Protein AF-0000000068054701 (afdb_homodimer)

Solvent-accessible surface area (backbone atoms only — not comparable to full-atom values): 12302 Å² total; per-residue (Å²): 134,87,77,60,59,72,63,69,46,73,48,77,46,50,51,59,40,68,51,74,48,80,41,76,60,67,72,78,64,79,58,41,37,37,37,35,32,40,26,47,92,95,52,70,78,38,84,68,52,66,39,52,68,86,54,75,69,38,72,52,91,55,34,35,43,55,69,36,76,93,71,34,34,38,30,42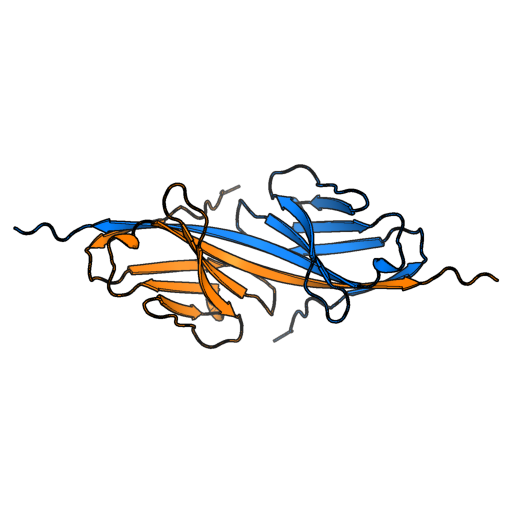,35,39,47,58,32,44,66,83,59,37,28,38,34,35,43,31,47,40,37,69,40,47,34,36,38,42,44,38,75,78,76,76,129,133,88,77,59,61,73,62,69,46,73,49,76,47,51,51,58,39,66,49,74,48,80,42,76,60,67,72,79,65,76,58,39,36,37,37,34,32,40,27,46,92,95,53,68,78,38,84,67,52,66,40,51,68,87,53,75,68,39,71,52,91,54,35,38,43,53,69,36,76,95,71,34,33,39,30,43,33,41,47,59,34,45,66,84,60,36,26,39,34,35,44,31,46,42,38,69,42,48,34,37,37,42,45,38,74,78,76,75,130

Sequence (218 aa):
AQKVTQAQSSVSMPVGKAVTLNCQYETSSWSYDLFWYKQLPGKEMIFLIRQGSSEQNARNGRYSVNFKKEASSIALTISALQLEDSATYFCALWELTVFEVIVKAKQKPAQKVTQAQSSVSMPVGKAVTLNCQYETSSWSYDLFWYKQLPGKEMIFLIRQGSSEQNARNGRYSVNFKKEASSIALTISALQLEDSATYFCALWELTVFEVIVKAKQKP

Secondary structure (DSSP, 8-state):
--------EEEEEETTS-EEEEEE-----SSEEEEEEEE-TTS-EEEEEEEETTSPPPEETTEEEEEEGGGTEEEEEE-S--GGG-EEEEEEEEEEEEEEEEEE-----/--------EEEEEETTS-EEEEEE-----SSEEEEEEEE-TTS-EEEEEEEETTSPPPEETTEEEEEEGGGTEEEEEE-S--GGG-EEEEEEEEEEEEEEEEEE-----

InterPro domains:
  IPR003599 Immunoglobulin domain subtype [SM00409] (8-104)
  IPR007110 Immunoglobulin-like domain [PS50835] (2-91)
  IPR013106 Immunoglobulin V-set domain [PF07686] (7-93)
  IPR013106 Immunoglobulin V-set domain [SM00406] (18-93)
  IPR013783 Immunoglobulin-like fold [G3DSA:2.60.40.10] (1-105)
  IPR036179 Immunoglobulin-like domain superfamily [SSF48726] (2-99)
  IPR051287 T cell receptor variable region [PTHR19367] (1-96)

Foldseek 3Di:
DPPVPVPPDDDDDDAQAKDKDKDADDDPDPKKKKWKWWDAPPGDIHTDDMDILPDDWDDDVQWTKDDDNVRRMMMIMGGRDDPVRPTDMDMDIGDDDDDDDDDDDDDDD/DPPPPVPPDDDDDDAQAKDKDKDADDDPDPKKKKWKWWDAPPGDIHTDDMDILPDDWDDDVQWTKDDDNVRRMMMIMGGRDDPVRPTDMDMDIGDDDDDDDDDDDPDDD

pLDDT: mean 90.24, std 16.13, range [23.06, 98.69]

Nearest PDB structures (foldseek):
  4qrr-assembly1_D  TM=9.625E-01  e=1.149E-11  Homo sapiens
  4ndm-assembly1_B  TM=9.620E-01  e=5.760E-11  Homo sapiens
  4wo4-assembly1_C  TM=9.766E-01  e=1.361E-10  Homo sapiens
  6d7g-assembly1_D  TM=9.604E-01  e=1.688E-10  Homo sapiens
  6mwr-assembly1_D  TM=8.720E-01  e=2.889E-10  Homo sapiens

Radius of gyration: 20.84 Å; Cα contacts (8 Å, |Δi|>4): 510; chains: 2; bounding box: 41×75×51 Å

Structure (mmCIF, N/CA/C/O backbone):
data_AF-0000000068054701-model_v1
#
loop_
_entity.id
_entity.type
_entity.pdbx_description
1 polymer 'Ig-like domain-containing protein'
#
loop_
_atom_site.group_PDB
_atom_site.id
_atom_site.type_symbol
_atom_site.label_atom_id
_atom_site.label_alt_id
_atom_site.label_comp_id
_atom_site.label_asym_id
_atom_site.label_entity_id
_atom_site.label_seq_id
_atom_site.pdbx_PDB_ins_code
_atom_site.Cartn_x
_atom_site.Cartn_y
_atom_site.Cartn_z
_atom_site.occupancy
_atom_site.B_iso_or_equiv
_atom_site.auth_seq_id
_atom_site.auth_comp_id
_atom_site.auth_asym_id
_atom_site.auth_atom_id
_atom_site.pdbx_PDB_model_num
ATOM 1 N N . ALA A 1 1 ? -6.184 -9.93 24.344 1 23.08 1 ALA A N 1
ATOM 2 C CA . ALA A 1 1 ? -5.871 -9.516 22.969 1 23.08 1 ALA A CA 1
ATOM 3 C C . ALA A 1 1 ? -5.906 -7.992 22.844 1 23.08 1 ALA A C 1
ATOM 5 O O . ALA A 1 1 ? -6.969 -7.375 22.984 1 23.08 1 ALA A O 1
ATOM 6 N N . GLN A 1 2 ? -4.996 -7.238 23.219 1 25.08 2 GLN A N 1
ATOM 7 C CA . GLN A 1 2 ? -4.922 -5.793 23.391 1 25.08 2 GLN A CA 1
ATOM 8 C C . GLN A 1 2 ? -4.844 -5.078 22.047 1 25.08 2 GLN A C 1
ATOM 10 O O . GLN A 1 2 ? -3.973 -5.379 21.234 1 25.08 2 GLN A O 1
ATOM 15 N N . LYS A 1 3 ? -5.973 -4.707 21.281 1 31.56 3 LYS A N 1
ATOM 16 C CA . LYS A 1 3 ? -6.406 -4.176 20 1 31.56 3 LYS A CA 1
ATOM 17 C C . LYS A 1 3 ? -5.641 -2.904 19.641 1 31.56 3 LYS A C 1
ATOM 19 O O . LYS A 1 3 ? -5.805 -1.87 20.281 1 31.56 3 LYS A O 1
ATOM 24 N N . VAL A 1 4 ? -4.441 -2.842 19.391 1 32.88 4 VAL A N 1
ATOM 25 C CA . VAL A 1 4 ? -3.652 -1.661 19.047 1 32.88 4 VAL A CA 1
ATOM 26 C C . VAL A 1 4 ? -4.305 -0.914 17.891 1 32.88 4 VAL A C 1
ATOM 28 O O . VAL A 1 4 ? -4.352 -1.417 16.766 1 32.88 4 VAL A O 1
ATOM 31 N N . THR A 1 5 ? -5.441 -0.317 17.953 1 38.53 5 THR A N 1
ATOM 32 C CA . THR A 1 5 ? -6.293 0.636 17.25 1 38.53 5 THR A CA 1
ATOM 33 C C . THR A 1 5 ? -5.469 1.796 16.703 1 38.53 5 THR A C 1
ATOM 35 O O . THR A 1 5 ? -4.738 2.453 17.453 1 38.53 5 THR A O 1
ATOM 38 N N . GLN A 1 6 ? -4.656 1.646 15.773 1 46.75 6 GLN A N 1
ATOM 39 C CA . GLN A 1 6 ? -4.055 2.91 15.359 1 46.75 6 GLN A CA 1
ATOM 40 C C . GLN A 1 6 ? -5.016 4.074 15.57 1 46.75 6 GLN A C 1
ATOM 42 O O . GLN A 1 6 ? -6.07 4.141 14.938 1 46.75 6 GLN A O 1
ATOM 47 N N . ALA A 1 7 ? -5.191 4.48 16.781 1 51.06 7 ALA A N 1
ATOM 48 C CA . ALA A 1 7 ? -6.062 5.523 17.312 1 51.06 7 ALA A CA 1
ATOM 49 C C . ALA A 1 7 ? -6.113 6.727 16.375 1 51.06 7 ALA A C 1
ATOM 51 O O . ALA A 1 7 ? -5.082 7.16 15.859 1 51.06 7 ALA A O 1
ATOM 52 N N . GLN A 1 8 ? -7.25 6.777 15.648 1 63.41 8 GLN A N 1
ATOM 53 C CA . GLN A 1 8 ? -7.57 8.008 14.938 1 63.41 8 GLN A CA 1
ATOM 54 C C . GLN A 1 8 ? -7.258 9.234 15.797 1 63.41 8 GLN A C 1
ATOM 56 O O . GLN A 1 8 ? -7.73 9.344 16.938 1 63.41 8 GLN A O 1
ATOM 61 N N . SER A 1 9 ? -6.043 9.828 15.523 1 82.5 9 SER A N 1
ATOM 62 C CA . SER A 1 9 ? -5.734 11.078 16.219 1 82.5 9 SER A CA 1
ATOM 63 C C . SER A 1 9 ? -6.422 12.266 15.547 1 82.5 9 SER A C 1
ATOM 65 O O . SER A 1 9 ? -6.648 12.258 14.336 1 82.5 9 SER A O 1
ATOM 67 N N . SER A 1 10 ? -7.129 13.031 16.344 1 91.56 10 SER A N 1
ATOM 68 C CA . SER A 1 10 ? -7.758 14.25 15.844 1 91.56 10 SER A CA 1
ATOM 69 C C . SER A 1 10 ? -7.059 15.492 16.375 1 91.56 10 SER A C 1
ATOM 71 O O . SER A 1 10 ? -6.648 15.523 17.547 1 91.56 10 SER A O 1
ATOM 73 N N . VAL A 1 11 ? -6.84 16.469 15.469 1 94.44 11 VAL A N 1
ATOM 74 C CA . VAL A 1 11 ? -6.238 17.734 15.875 1 94.44 11 VAL A CA 1
ATOM 75 C C . VAL A 1 11 ? -7.062 18.891 15.32 1 94.44 11 VAL A C 1
ATOM 77 O O . VAL A 1 11 ? -7.586 18.812 14.211 1 94.44 11 VAL A O 1
ATOM 80 N N . SER A 1 12 ? -7.254 19.906 16.094 1 94.5 12 SER A N 1
ATOM 81 C CA . SER A 1 12 ? -7.926 21.141 15.688 1 94.5 12 SER A CA 1
ATOM 82 C C . SER A 1 12 ? -6.973 22.328 15.734 1 94.5 12 SER A C 1
ATOM 84 O O . SER A 1 12 ? -6.305 22.547 16.75 1 94.5 12 SER A O 1
ATOM 86 N N . MET A 1 13 ? -6.879 23.031 14.609 1 96.06 13 MET A N 1
ATOM 87 C CA . MET A 1 13 ? -5.961 24.156 14.484 1 96.06 13 MET A CA 1
ATOM 88 C C . MET A 1 13 ? -6.625 25.328 13.758 1 96.06 13 MET A C 1
ATOM 90 O O . MET A 1 13 ? -7.473 25.125 12.891 1 96.06 13 MET A O 1
ATOM 94 N N . PRO A 1 14 ? -6.23 26.641 14.039 1 96.25 14 PRO A N 1
ATOM 95 C CA . PRO A 1 14 ? -6.801 27.781 13.305 1 96.25 14 PRO A CA 1
ATOM 96 C C . PRO A 1 14 ? -6.18 27.938 11.914 1 96.25 14 PRO A C 1
ATOM 98 O O . PRO A 1 14 ? -5.055 27.5 11.68 1 96.25 14 PRO A O 1
ATOM 101 N N . VAL A 1 15 ? -6.926 28.609 11.031 1 97.38 15 VAL A N 1
ATOM 102 C CA . VAL A 1 15 ? -6.43 28.969 9.711 1 97.38 15 VAL A CA 1
ATOM 103 C C . VAL A 1 15 ? -5.098 29.703 9.844 1 97.38 15 VAL A C 1
ATOM 105 O O . VAL A 1 15 ? -4.906 30.5 10.766 1 97.38 15 VAL A O 1
ATOM 108 N N . GLY A 1 16 ? -4.195 29.438 8.922 1 97.44 16 GLY A N 1
ATOM 109 C CA . GLY A 1 16 ? -2.926 30.141 8.844 1 97.44 16 GLY A CA 1
ATOM 110 C C . GLY A 1 16 ? -1.817 29.469 9.633 1 97.44 16 GLY A C 1
ATOM 111 O O . GLY A 1 16 ? -0.635 29.719 9.391 1 97.44 16 GLY A O 1
ATOM 112 N N . LYS A 1 17 ? -2.154 28.656 10.586 1 97.25 17 LYS A N 1
ATOM 113 C CA . LYS A 1 17 ? -1.158 27.922 11.3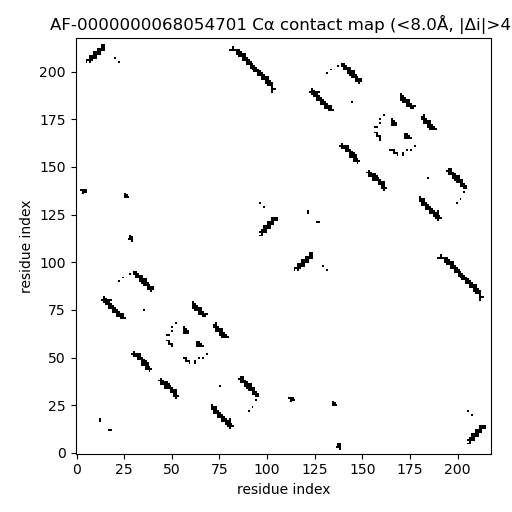59 1 97.25 17 LYS A CA 1
ATOM 114 C C . LYS A 1 17 ? -0.723 26.656 10.633 1 97.25 17 LYS A C 1
ATOM 116 O O . LYS A 1 17 ? -1.204 26.359 9.539 1 97.25 17 LYS A O 1
ATOM 121 N N . ALA A 1 18 ? 0.279 26.016 11.195 1 98.12 18 ALA A N 1
ATOM 122 C CA . ALA A 1 18 ? 0.741 24.734 10.656 1 98.12 18 ALA A CA 1
ATOM 123 C C . ALA A 1 18 ? 0.321 23.578 11.555 1 98.12 18 ALA A C 1
ATOM 125 O O . ALA A 1 18 ? 0.189 23.734 12.773 1 98.12 18 ALA A O 1
ATOM 126 N N . VAL A 1 19 ? 0.113 22.438 10.977 1 98 19 VAL A N 1
ATOM 127 C CA . VAL A 1 19 ? -0.139 21.219 11.734 1 98 19 VAL A CA 1
ATOM 128 C C . VAL A 1 19 ? 0.832 20.125 11.289 1 98 19 VAL A C 1
ATOM 130 O O . VAL A 1 19 ? 1.223 20.062 10.125 1 98 19 VAL A O 1
ATOM 133 N N . THR A 1 20 ? 1.271 19.266 12.25 1 97.81 20 THR A N 1
ATOM 134 C CA . THR A 1 20 ? 2.123 18.125 11.969 1 97.81 20 THR A CA 1
ATOM 135 C C . THR A 1 20 ? 1.442 16.828 12.391 1 97.81 20 THR A C 1
ATOM 137 O O . THR A 1 20 ? 0.981 16.703 13.531 1 97.81 20 THR A O 1
ATOM 140 N N . LEU A 1 21 ? 1.357 15.898 11.469 1 96.88 21 LEU A N 1
ATOM 141 C CA . LEU A 1 21 ? 0.797 14.578 11.711 1 96.88 21 LEU A CA 1
ATOM 142 C C . LEU A 1 21 ? 1.898 13.523 11.773 1 96.88 21 LEU A C 1
ATOM 144 O O . LEU A 1 21 ? 2.643 13.344 10.805 1 96.88 21 LEU A O 1
ATOM 148 N N . ASN A 1 22 ? 1.961 12.805 12.867 1 95.94 22 ASN A N 1
ATOM 149 C CA . ASN A 1 22 ? 3.029 11.836 13.078 1 95.94 22 ASN A CA 1
ATOM 150 C C . ASN A 1 22 ? 2.543 10.406 12.852 1 95.94 22 ASN A C 1
ATOM 152 O O . ASN A 1 22 ? 1.575 9.969 13.477 1 95.94 22 ASN A O 1
ATOM 156 N N . CYS A 1 23 ? 3.252 9.734 12.031 1 94.38 23 CYS A N 1
ATOM 157 C CA . CYS A 1 23 ? 2.92 8.367 11.664 1 94.38 23 CYS A CA 1
ATOM 158 C C . CYS A 1 23 ? 4.082 7.426 11.953 1 94.38 23 CYS A C 1
ATOM 160 O O . CYS A 1 23 ? 5.211 7.68 11.531 1 94.38 23 CYS A O 1
ATOM 162 N N . GLN A 1 24 ? 3.748 6.359 12.703 1 92.19 24 GLN A N 1
ATOM 163 C CA . GLN A 1 24 ? 4.699 5.27 12.875 1 92.19 24 GLN A CA 1
ATOM 164 C C . GLN A 1 24 ? 4.371 4.098 11.961 1 92.19 24 GLN A C 1
ATOM 166 O O . GLN A 1 24 ? 3.199 3.84 11.664 1 92.19 24 GLN A O 1
ATOM 171 N N . TYR A 1 25 ? 5.43 3.479 11.523 1 89.44 25 TYR A N 1
ATOM 172 C CA . TYR A 1 25 ? 5.242 2.316 10.656 1 89.44 25 TYR A CA 1
ATOM 173 C C . TYR A 1 25 ? 6.207 1.198 11.031 1 89.44 25 TYR A C 1
ATOM 175 O O . TYR A 1 25 ? 7.164 1.42 11.773 1 89.44 25 TYR A O 1
ATOM 183 N N . GLU A 1 26 ? 5.898 -0.018 10.594 1 85.81 26 GLU A N 1
ATOM 184 C CA . GLU A 1 26 ? 6.777 -1.167 10.805 1 85.81 26 GLU A CA 1
ATOM 185 C C . GLU A 1 26 ? 6.984 -1.945 9.508 1 85.81 26 GLU A C 1
ATOM 187 O O . GLU A 1 26 ? 6.031 -2.205 8.773 1 85.81 26 GLU A O 1
ATOM 192 N N . THR A 1 27 ? 8.273 -2.176 9.172 1 85.38 27 THR A N 1
ATOM 193 C CA . THR A 1 27 ? 8.594 -2.994 8.008 1 85.38 27 THR A CA 1
ATOM 194 C C . THR A 1 27 ? 10 -3.568 8.125 1 85.38 27 THR A C 1
ATOM 196 O O . THR A 1 27 ? 10.883 -2.949 8.727 1 85.38 27 THR A O 1
ATOM 199 N N . SER A 1 28 ? 10.141 -4.785 7.598 1 83.25 28 SER A N 1
ATOM 200 C CA . SER A 1 28 ? 11.469 -5.371 7.492 1 83.25 28 SER A CA 1
ATOM 201 C C . SER A 1 28 ? 12.031 -5.219 6.082 1 83.25 28 SER A C 1
ATOM 203 O O . SER A 1 28 ? 13.164 -5.617 5.816 1 83.25 28 SER A O 1
ATOM 205 N N . SER A 1 29 ? 11.219 -4.645 5.215 1 84.31 29 SER A N 1
ATOM 206 C CA . SER A 1 29 ? 11.656 -4.453 3.836 1 84.31 29 SER A CA 1
ATOM 207 C C . SER A 1 29 ? 12.75 -3.395 3.74 1 84.31 29 SER A C 1
ATOM 209 O O . SER A 1 29 ? 12.719 -2.395 4.461 1 84.31 29 SER A O 1
ATOM 211 N N . TRP A 1 30 ? 13.617 -3.645 2.855 1 85 30 TRP A N 1
ATOM 212 C CA . TRP A 1 30 ? 14.688 -2.67 2.643 1 85 30 TRP A CA 1
ATOM 213 C C . TRP A 1 30 ? 14.203 -1.518 1.768 1 85 30 TRP A C 1
ATOM 215 O O . TRP A 1 30 ? 14.797 -0.435 1.773 1 85 30 TRP A O 1
ATOM 225 N N . SER A 1 31 ? 13.266 -1.795 0.936 1 88.31 31 SER A N 1
ATOM 226 C CA . SER A 1 31 ? 12.703 -0.783 0.046 1 88.31 31 SER A CA 1
ATOM 227 C C . SER A 1 31 ? 11.188 -0.687 0.206 1 88.31 31 SER A C 1
ATOM 229 O O . SER A 1 31 ? 10.484 -1.694 0.112 1 88.31 31 SER A O 1
ATOM 231 N N . TYR A 1 32 ? 10.758 0.509 0.475 1 92.31 32 TYR A N 1
ATOM 232 C CA . TYR A 1 32 ? 9.328 0.751 0.661 1 92.31 32 TYR A CA 1
ATOM 233 C C . TYR A 1 32 ? 8.984 2.213 0.397 1 92.31 32 TYR A C 1
ATOM 235 O O . TYR A 1 32 ? 9.875 3.059 0.298 1 92.31 32 TYR A O 1
ATOM 243 N N . ASP A 1 33 ? 7.707 2.361 0.195 1 95.44 33 ASP A N 1
ATOM 244 C CA . ASP A 1 33 ? 7.188 3.713 -0.005 1 95.44 33 ASP A CA 1
ATOM 245 C C . ASP A 1 33 ? 6.129 4.055 1.039 1 95.44 33 ASP A C 1
ATOM 247 O O . ASP A 1 33 ? 5.332 3.197 1.429 1 95.44 33 ASP A O 1
ATOM 251 N N . LEU A 1 34 ? 6.188 5.301 1.463 1 97.31 34 LEU A N 1
ATOM 252 C CA . LEU A 1 34 ? 5.129 5.859 2.293 1 97.31 34 LEU A CA 1
ATOM 253 C C . LEU A 1 34 ? 4.344 6.922 1.525 1 97.31 34 LEU A C 1
ATOM 255 O O . LEU A 1 34 ? 4.926 7.707 0.776 1 97.31 34 LEU A O 1
ATOM 259 N N . PHE A 1 35 ? 3.068 6.887 1.729 1 97.5 35 PHE A N 1
ATOM 260 C CA . PHE A 1 35 ? 2.182 7.812 1.039 1 97.5 35 PHE A CA 1
ATOM 261 C C . PHE A 1 35 ? 1.287 8.547 2.033 1 97.5 35 PHE A C 1
ATOM 263 O O . PHE A 1 35 ? 0.855 7.969 3.031 1 97.5 35 PHE A O 1
ATOM 270 N N . TRP A 1 36 ? 0.965 9.766 1.685 1 98.25 36 TRP A N 1
ATOM 271 C CA . TRP A 1 36 ? -0.067 10.523 2.389 1 98.25 36 TRP A CA 1
ATOM 272 C C . TRP A 1 36 ? -1.235 10.844 1.464 1 98.25 36 TRP A C 1
ATOM 274 O O . TRP A 1 36 ? -1.033 11.219 0.307 1 98.25 36 TRP A O 1
ATOM 284 N N . TYR A 1 37 ? -2.387 10.688 2.049 1 97.88 37 TYR A N 1
ATOM 285 C CA . TYR A 1 37 ? -3.623 10.984 1.338 1 97.88 37 TYR A CA 1
ATOM 286 C C . TYR A 1 37 ? -4.539 11.867 2.182 1 97.88 37 TYR A C 1
ATOM 288 O O . TYR A 1 37 ? -4.402 11.914 3.406 1 97.88 37 TYR A O 1
ATOM 296 N N . LYS A 1 38 ? -5.375 12.477 1.476 1 97.88 38 LYS A N 1
ATOM 297 C CA . LYS A 1 38 ? -6.426 13.281 2.09 1 97.88 38 LYS A CA 1
ATOM 298 C C . LYS A 1 38 ? -7.801 12.898 1.55 1 97.88 38 LYS A C 1
ATOM 300 O O . LYS A 1 38 ? -7.938 12.562 0.373 1 97.88 38 LYS A O 1
ATOM 305 N N . GLN A 1 39 ? -8.789 12.992 2.527 1 96.06 39 GLN A N 1
ATOM 306 C CA . GLN A 1 39 ? -10.148 12.695 2.096 1 96.06 39 GLN A CA 1
ATOM 307 C C . GLN A 1 39 ? -11.148 13.672 2.723 1 96.06 39 GLN A C 1
ATOM 309 O O . GLN A 1 39 ? -11.25 13.758 3.947 1 96.06 39 GLN A O 1
ATOM 314 N N . LEU A 1 40 ? -11.789 14.383 1.799 1 97.31 40 LEU A N 1
ATOM 315 C CA . LEU A 1 40 ? -12.906 15.203 2.256 1 97.31 40 LEU A CA 1
ATOM 316 C C . LEU A 1 40 ? -14.141 14.344 2.518 1 97.31 40 LEU A C 1
ATOM 318 O O . LEU A 1 40 ? -14.289 13.273 1.927 1 97.31 40 LEU A O 1
ATOM 322 N N . PRO A 1 41 ? -15.023 14.812 3.387 1 93.81 41 PRO A N 1
ATOM 323 C CA . PRO A 1 41 ? -16.219 14.023 3.674 1 93.81 41 PRO A CA 1
ATOM 324 C C . PRO A 1 41 ? -17.016 13.664 2.416 1 93.81 41 PRO A C 1
ATOM 326 O O . PRO A 1 41 ? -17.375 14.547 1.639 1 93.81 41 PRO A O 1
ATOM 329 N N . GLY A 1 42 ? -17.234 12.391 2.205 1 93.69 42 GLY A N 1
ATOM 330 C CA . GLY A 1 42 ? -18.062 11.914 1.109 1 93.69 42 GLY A CA 1
ATOM 331 C C . GLY A 1 42 ? -17.328 11.898 -0.223 1 93.69 42 GLY A C 1
ATOM 332 O O . GLY A 1 42 ? -17.953 11.68 -1.269 1 93.69 42 GLY A O 1
ATOM 333 N N . LYS A 1 43 ? -16.094 12.172 -0.271 1 96.38 43 LYS A N 1
ATOM 334 C CA . LYS A 1 43 ? -15.328 12.242 -1.516 1 96.38 43 LYS A CA 1
ATOM 335 C C . LYS A 1 43 ? -14.258 11.164 -1.568 1 96.38 43 LYS A C 1
ATOM 337 O O . LYS A 1 43 ? -14.062 10.422 -0.602 1 96.38 43 LYS A O 1
ATOM 342 N N . GLU A 1 44 ? -13.664 11.016 -2.678 1 95.12 44 GLU A N 1
ATOM 343 C CA . GLU A 1 44 ? -12.609 10.023 -2.859 1 95.12 44 GLU A CA 1
ATOM 344 C C . GLU A 1 44 ? -11.305 10.477 -2.207 1 95.12 44 GLU A C 1
ATOM 346 O O . GLU A 1 44 ? -11.102 11.672 -1.982 1 95.12 44 GLU A O 1
ATOM 351 N N . MET A 1 45 ? -10.484 9.523 -1.925 1 94.44 45 MET A N 1
ATOM 352 C CA . MET A 1 45 ? -9.156 9.781 -1.378 1 94.44 45 MET A CA 1
ATOM 353 C C . MET A 1 45 ? -8.266 10.461 -2.412 1 94.44 45 MET A C 1
ATOM 355 O O . MET A 1 45 ? -8.25 10.07 -3.58 1 94.44 45 MET A O 1
ATOM 359 N N . ILE A 1 46 ? -7.578 11.508 -2.023 1 97.06 46 ILE A N 1
ATOM 360 C CA . ILE A 1 46 ? -6.676 12.273 -2.877 1 97.06 46 ILE A CA 1
ATOM 361 C C . ILE A 1 46 ? -5.234 12.047 -2.439 1 97.06 46 ILE A C 1
ATOM 363 O O . ILE A 1 46 ? -4.93 12.062 -1.244 1 97.06 46 ILE A O 1
ATOM 367 N N . PHE A 1 47 ? -4.348 11.867 -3.449 1 97.38 47 PHE A N 1
ATOM 368 C CA . PHE A 1 47 ? -2.922 11.695 -3.189 1 97.38 47 PHE A CA 1
ATOM 369 C C . PHE A 1 47 ? -2.262 13.039 -2.893 1 97.38 47 PHE A C 1
ATOM 371 O O . PHE A 1 47 ? -2.461 14.008 -3.625 1 97.38 47 PHE A O 1
ATOM 378 N N . LEU A 1 48 ? -1.448 13.094 -1.822 1 98.31 48 LEU A N 1
ATOM 379 C CA . LEU A 1 48 ? -0.799 14.352 -1.452 1 98.31 48 LEU A CA 1
ATOM 380 C C . LEU A 1 48 ? 0.698 14.289 -1.74 1 98.31 48 LEU A C 1
ATOM 382 O O . LEU A 1 48 ? 1.238 15.172 -2.418 1 98.31 48 LEU A O 1
ATOM 386 N N . ILE A 1 49 ? 1.383 13.266 -1.233 1 98.62 49 ILE A N 1
ATOM 387 C CA . ILE A 1 49 ? 2.84 13.25 -1.293 1 98.62 49 ILE A CA 1
ATOM 388 C C . ILE A 1 49 ? 3.35 11.836 -1.01 1 98.62 49 ILE A C 1
ATOM 390 O O . ILE A 1 49 ? 2.764 11.109 -0.206 1 98.62 49 ILE A O 1
ATOM 394 N N . ARG A 1 50 ? 4.477 11.43 -1.703 1 97.88 50 ARG A N 1
ATOM 395 C CA . ARG A 1 50 ? 5.148 10.141 -1.544 1 97.88 50 ARG A CA 1
ATOM 396 C C . ARG A 1 50 ? 6.555 10.328 -0.981 1 97.88 50 ARG A C 1
ATOM 398 O O . ARG A 1 50 ? 7.254 11.273 -1.343 1 97.88 50 ARG A O 1
ATOM 405 N N . GLN A 1 51 ? 6.914 9.414 -0.116 1 98.38 51 GLN A N 1
ATOM 406 C CA . GLN A 1 51 ? 8.266 9.328 0.416 1 98.38 51 GLN A CA 1
ATOM 407 C C . GLN A 1 51 ? 8.859 7.934 0.206 1 98.38 51 GLN A C 1
ATOM 409 O O . GLN A 1 51 ? 8.328 6.949 0.723 1 98.38 51 GLN A O 1
ATOM 414 N N . GLY A 1 52 ? 9.945 7.859 -0.504 1 96.81 52 GLY A N 1
ATOM 415 C CA . GLY A 1 52 ? 10.656 6.598 -0.646 1 96.81 52 GLY A CA 1
ATOM 416 C C . GLY A 1 52 ? 11.625 6.328 0.491 1 96.81 52 GLY A C 1
ATOM 417 O O . GLY A 1 52 ? 12.18 7.258 1.075 1 96.81 52 GLY A O 1
ATOM 418 N N . SER A 1 53 ? 11.898 5.074 0.746 1 95.38 53 SER A N 1
ATOM 419 C CA . SER A 1 53 ? 12.719 4.656 1.878 1 95.38 53 SER A CA 1
ATOM 420 C C . SER A 1 53 ? 14.156 5.148 1.734 1 95.38 53 SER A C 1
ATOM 422 O O . SER A 1 53 ? 14.898 5.211 2.717 1 95.38 53 SER A O 1
ATOM 424 N N . SER A 1 54 ? 14.656 5.504 0.594 1 95.5 54 SER A N 1
ATOM 425 C CA . SER A 1 54 ? 16.047 5.918 0.385 1 95.5 54 SER A CA 1
ATOM 426 C C . SER A 1 54 ? 16.109 7.328 -0.188 1 95.5 54 SER A C 1
ATOM 428 O O . SER A 1 54 ? 17.156 7.7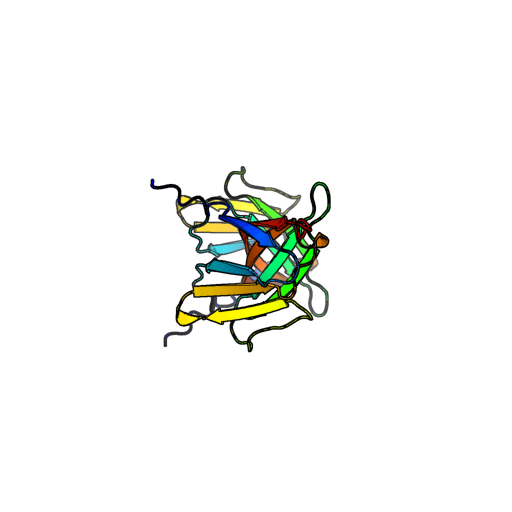34 -0.715 1 95.5 54 SER A O 1
ATOM 430 N N . GLU A 1 55 ? 15.086 8.016 -0.166 1 96.75 55 GLU A N 1
ATOM 431 C CA . GLU A 1 55 ? 15.016 9.352 -0.761 1 96.75 55 GLU A CA 1
ATOM 432 C C . GLU A 1 55 ? 15.156 10.438 0.301 1 96.75 55 GLU A C 1
ATOM 434 O O . GLU A 1 55 ? 14.977 10.172 1.492 1 96.75 55 GLU A O 1
ATOM 439 N N . GLN A 1 56 ? 15.539 11.664 -0.161 1 97.44 56 GLN A N 1
ATOM 440 C CA . GLN A 1 56 ? 15.461 12.836 0.705 1 97.44 56 GLN A CA 1
ATOM 441 C C . GLN A 1 56 ? 14.008 13.18 1.022 1 97.44 56 GLN A C 1
ATOM 443 O O . GLN A 1 56 ? 13.094 12.797 0.287 1 97.44 56 GLN A O 1
ATOM 448 N N . ASN A 1 57 ? 13.867 13.945 2.098 1 98.5 57 ASN A N 1
ATOM 449 C CA . ASN A 1 57 ? 12.516 14.336 2.502 1 98.5 57 ASN A CA 1
ATOM 450 C C . ASN A 1 57 ? 11.766 15.023 1.365 1 98.5 57 ASN A C 1
ATOM 452 O O . ASN A 1 57 ? 12.289 15.961 0.754 1 98.5 57 ASN A O 1
ATOM 456 N N . ALA A 1 58 ? 10.594 14.648 1.164 1 98.31 58 ALA A N 1
ATOM 457 C CA . ALA A 1 58 ? 9.758 15.156 0.074 1 98.31 58 ALA A CA 1
ATOM 458 C C . ALA A 1 58 ? 9.055 16.453 0.478 1 98.31 58 ALA A C 1
ATOM 460 O O . ALA A 1 58 ? 8.828 16.688 1.665 1 98.31 58 ALA A O 1
ATOM 461 N N . ARG A 1 59 ? 8.773 17.266 -0.509 1 98.38 59 ARG A N 1
ATOM 462 C CA . ARG A 1 59 ? 7.957 18.469 -0.386 1 98.38 59 ARG A CA 1
ATOM 463 C C . ARG A 1 59 ? 7.035 18.625 -1.589 1 98.38 59 ARG A C 1
ATOM 465 O O . ARG A 1 59 ? 7.414 18.312 -2.717 1 98.38 59 ARG A O 1
ATOM 472 N N . ASN A 1 60 ? 5.898 19.172 -1.327 1 98.31 60 ASN A N 1
ATOM 473 C CA . ASN A 1 60 ? 4.914 19.484 -2.352 1 98.31 60 ASN A CA 1
ATOM 474 C C . ASN A 1 60 ? 4.062 20.688 -1.955 1 98.31 60 ASN A C 1
ATOM 476 O O . ASN A 1 60 ? 3.039 20.531 -1.283 1 98.31 60 ASN A O 1
ATOM 480 N N . GLY A 1 61 ? 4.535 21.875 -2.457 1 97.75 61 GLY A N 1
ATOM 481 C CA . GLY A 1 61 ? 3.812 23.062 -2.039 1 97.75 61 GLY A CA 1
ATOM 482 C C . GLY A 1 61 ? 3.822 23.266 -0.536 1 97.75 61 GLY A C 1
ATOM 483 O O . GLY A 1 61 ? 4.887 23.359 0.076 1 97.75 61 GLY A O 1
ATOM 484 N N . ARG A 1 62 ? 2.588 23.203 0.071 1 98.38 62 ARG A N 1
ATOM 485 C CA . ARG A 1 62 ? 2.445 23.422 1.505 1 98.38 62 ARG A CA 1
ATOM 486 C C . ARG A 1 62 ? 2.674 22.141 2.291 1 98.38 62 ARG A C 1
ATOM 488 O O . ARG A 1 62 ? 2.654 22.156 3.523 1 98.38 62 ARG A O 1
ATOM 495 N N . TYR A 1 63 ? 2.9 21.094 1.619 1 98.69 63 TYR A N 1
ATOM 496 C CA . TYR A 1 63 ? 3.141 19.812 2.275 1 98.69 63 TYR A CA 1
ATOM 497 C C . TYR A 1 63 ? 4.633 19.516 2.336 1 98.69 63 TYR A C 1
ATOM 499 O O . TYR A 1 63 ? 5.324 19.562 1.317 1 98.69 63 TYR A O 1
ATOM 507 N N . SER A 1 64 ? 5.047 19.156 3.498 1 98.5 64 SER A N 1
ATOM 508 C CA . SER A 1 64 ? 6.43 18.719 3.688 1 98.5 64 SER A CA 1
ATOM 509 C C . SER A 1 64 ? 6.508 17.516 4.629 1 98.5 64 SER A C 1
ATOM 511 O O . SER A 1 64 ? 5.715 17.406 5.566 1 98.5 64 SER A O 1
ATOM 513 N N . VAL A 1 65 ? 7.547 16.641 4.406 1 98.5 65 VAL A N 1
ATOM 514 C CA . VAL A 1 65 ? 7.656 15.461 5.266 1 98.5 65 VAL A CA 1
ATOM 515 C C . VAL A 1 65 ? 8.977 15.5 6.031 1 98.5 65 VAL A C 1
ATOM 517 O O . VAL A 1 65 ? 9.969 16.047 5.547 1 98.5 65 VAL A O 1
ATOM 520 N N . ASN A 1 66 ? 8.953 15.023 7.23 1 98.44 66 ASN A N 1
ATOM 521 C CA . ASN A 1 66 ? 10.133 14.633 8 1 98.44 66 ASN A CA 1
ATOM 522 C C . ASN A 1 66 ? 10.18 13.125 8.219 1 98.44 66 ASN A C 1
ATOM 524 O O . ASN A 1 66 ? 9.484 12.594 9.086 1 98.44 66 ASN A O 1
ATOM 528 N N . PHE A 1 67 ? 11.008 12.5 7.398 1 98.12 67 PHE A N 1
ATOM 529 C CA . PHE A 1 67 ? 11.141 11.047 7.391 1 98.12 67 PHE A CA 1
ATOM 530 C C . PHE A 1 67 ? 12.375 10.609 8.164 1 98.12 67 PHE A C 1
ATOM 532 O O . PHE A 1 67 ? 13.492 11.023 7.844 1 98.12 67 PHE A O 1
ATOM 539 N N . LYS A 1 68 ? 12.125 9.797 9.156 1 97.06 68 LYS A N 1
ATOM 540 C CA . LYS A 1 68 ? 13.203 9.242 9.969 1 97.06 68 LYS A CA 1
ATOM 541 C C . LYS A 1 68 ? 13.211 7.715 9.898 1 97.06 68 LYS A C 1
ATOM 543 O O . LYS A 1 68 ? 12.547 7.047 10.703 1 97.06 68 LYS A O 1
ATOM 548 N N . LYS A 1 69 ? 13.969 7.234 9.047 1 94.81 69 LYS A N 1
ATOM 549 C CA . LYS A 1 69 ? 14.023 5.801 8.766 1 94.81 69 LYS A CA 1
ATOM 550 C C . LYS A 1 69 ? 14.391 5.012 10.023 1 94.81 69 LYS A C 1
ATOM 552 O O . LYS A 1 69 ? 13.773 3.988 10.32 1 94.81 69 LYS A O 1
ATOM 557 N N . GLU A 1 70 ? 15.383 5.473 10.844 1 94.25 70 GLU A N 1
ATOM 558 C CA . GLU A 1 70 ? 15.875 4.773 12.023 1 94.25 70 GLU A CA 1
ATOM 559 C C . GLU A 1 70 ? 14.797 4.695 13.102 1 94.25 70 GLU A C 1
ATOM 561 O O . GLU A 1 70 ? 14.75 3.736 13.875 1 94.25 70 GLU A O 1
ATOM 566 N N . ALA A 1 71 ? 13.977 5.648 13.117 1 94.06 71 ALA A N 1
ATOM 567 C CA . ALA A 1 71 ? 12.93 5.695 14.133 1 94.06 71 ALA A CA 1
ATOM 568 C C . ALA A 1 71 ? 11.617 5.125 13.602 1 94.06 71 ALA A C 1
ATOM 570 O O . ALA A 1 71 ? 10.602 5.141 14.297 1 94.06 71 ALA A O 1
ATOM 571 N N . SER A 1 72 ? 11.578 4.609 12.352 1 92.94 72 SER A N 1
ATOM 572 C CA . SER A 1 72 ? 10.367 4.113 11.703 1 92.94 72 SER A CA 1
ATOM 573 C C . SER A 1 72 ? 9.219 5.109 11.844 1 92.94 72 SER A C 1
ATOM 575 O O . SER A 1 72 ? 8.117 4.742 12.25 1 92.94 72 SER A O 1
ATOM 577 N N . SER A 1 73 ? 9.562 6.328 11.508 1 95.19 73 SER A N 1
ATOM 578 C CA . SER A 1 73 ? 8.578 7.391 11.68 1 95.19 73 SER A CA 1
ATOM 579 C C . SER A 1 73 ? 8.586 8.352 10.492 1 95.19 73 SER A C 1
ATOM 581 O O . SER A 1 73 ? 9.633 8.602 9.898 1 95.19 73 SER A O 1
ATOM 583 N N . ILE A 1 74 ? 7.398 8.844 10.18 1 97.31 74 ILE A N 1
ATOM 584 C CA . ILE A 1 74 ? 7.258 9.898 9.188 1 97.31 74 ILE A CA 1
ATOM 585 C C . ILE A 1 74 ? 6.23 10.922 9.664 1 97.31 74 ILE A C 1
ATOM 587 O O . ILE A 1 74 ? 5.176 10.555 10.188 1 97.31 74 ILE A O 1
ATOM 591 N N . ALA A 1 75 ? 6.609 12.219 9.5 1 97.69 75 ALA A N 1
ATOM 592 C CA . ALA A 1 75 ? 5.699 13.297 9.859 1 97.69 75 ALA A CA 1
ATOM 593 C C . ALA A 1 75 ? 5.312 14.125 8.633 1 97.69 75 ALA A C 1
ATOM 595 O O . ALA A 1 75 ? 6.168 14.445 7.805 1 97.69 75 ALA A O 1
ATOM 596 N N . LEU A 1 76 ? 4.066 14.398 8.508 1 98.56 76 LEU A N 1
ATOM 597 C CA . LEU A 1 76 ? 3.59 15.352 7.516 1 98.56 76 LEU A CA 1
ATOM 598 C C . LEU A 1 76 ? 3.281 16.703 8.156 1 98.56 76 LEU A C 1
ATOM 600 O O . LEU A 1 76 ? 2.5 16.766 9.109 1 98.56 76 LEU A O 1
ATOM 604 N N . THR A 1 77 ? 3.898 17.719 7.645 1 98.62 77 THR A N 1
ATOM 605 C CA . THR A 1 77 ? 3.535 19.078 8.062 1 98.62 77 THR A CA 1
ATOM 606 C C . THR A 1 77 ? 2.758 19.781 6.957 1 98.62 77 THR A C 1
ATOM 608 O O . THR A 1 77 ? 3.195 19.828 5.805 1 98.62 77 THR A O 1
ATOM 611 N N . ILE A 1 78 ? 1.615 20.328 7.301 1 98.69 78 ILE A N 1
ATOM 612 C CA . ILE A 1 78 ? 0.829 21.188 6.43 1 98.69 78 ILE A CA 1
ATOM 613 C C . ILE A 1 78 ? 0.954 22.641 6.891 1 98.69 78 ILE A C 1
ATOM 615 O O . ILE A 1 78 ? 0.484 23 7.977 1 98.69 78 ILE A O 1
ATOM 619 N N . SER A 1 79 ? 1.55 23.406 6.035 1 98.5 79 SER A N 1
ATOM 620 C CA . SER A 1 79 ? 1.755 24.797 6.422 1 98.5 79 SER A CA 1
ATOM 621 C C . SER A 1 79 ? 0.576 25.656 6.004 1 98.5 79 SER A C 1
ATOM 623 O O . SER A 1 79 ? -0.213 25.266 5.141 1 98.5 79 SER A O 1
ATOM 625 N N . ALA A 1 80 ? 0.412 26.859 6.598 1 97.94 80 ALA A N 1
ATOM 626 C CA . ALA A 1 80 ? -0.589 27.859 6.254 1 97.94 80 ALA A CA 1
ATOM 627 C C . ALA A 1 80 ? -1.954 27.219 6.023 1 97.94 80 ALA A C 1
ATOM 629 O O . ALA A 1 80 ? -2.537 27.359 4.945 1 97.94 80 ALA A O 1
ATOM 630 N N . LEU A 1 81 ? -2.496 26.641 7.027 1 98.25 81 LEU A N 1
ATOM 631 C CA . LEU A 1 81 ? -3.736 25.875 6.961 1 98.25 81 LEU A CA 1
ATOM 632 C C . LEU A 1 81 ? -4.859 26.719 6.355 1 98.25 81 LEU A C 1
ATOM 634 O O . LEU A 1 81 ? -5.008 27.891 6.68 1 98.25 81 LEU A O 1
ATOM 638 N N . GLN A 1 82 ? -5.559 26.094 5.465 1 97.75 82 GLN A N 1
ATOM 639 C CA . GLN A 1 82 ? -6.793 26.625 4.887 1 97.75 82 GLN A CA 1
ATOM 640 C C . GLN A 1 82 ? -8 25.828 5.367 1 97.75 82 GLN A C 1
ATOM 642 O O . GLN A 1 82 ? -7.859 24.688 5.82 1 97.75 82 GLN A O 1
ATOM 647 N N . LEU A 1 83 ? -9.148 26.438 5.246 1 96.88 83 LEU A N 1
ATOM 648 C CA . LEU A 1 83 ? -10.359 25.75 5.672 1 96.88 83 LEU A CA 1
ATOM 649 C C . LEU A 1 83 ? -10.508 24.422 4.93 1 96.88 83 LEU A C 1
ATOM 651 O O . LEU A 1 83 ? -10.977 23.438 5.504 1 96.88 83 LEU A O 1
ATOM 655 N N . GLU A 1 84 ? -10.062 24.344 3.709 1 96.12 84 GLU A N 1
ATOM 656 C CA . GLU A 1 84 ? -10.18 23.156 2.867 1 96.12 84 GLU A CA 1
ATOM 657 C C . GLU A 1 84 ? -9.258 22.047 3.355 1 96.12 84 GLU A C 1
ATOM 659 O O . GLU A 1 84 ? -9.367 20.906 2.906 1 96.12 84 GLU A O 1
ATOM 664 N N . ASP A 1 85 ? -8.461 22.391 4.277 1 98.12 85 ASP A N 1
ATOM 665 C CA . ASP A 1 85 ? -7.566 21.359 4.824 1 98.12 85 ASP A CA 1
ATOM 666 C C . ASP A 1 85 ? -8.266 20.547 5.902 1 98.12 85 ASP A C 1
ATOM 668 O O . ASP A 1 85 ? -7.734 19.531 6.363 1 98.12 85 ASP A O 1
ATOM 672 N N . SER A 1 86 ? -9.422 20.953 6.363 1 97.88 86 SER A N 1
ATOM 673 C CA . SER A 1 86 ? -10.219 20.109 7.242 1 97.88 86 SER A CA 1
ATOM 674 C C . SER A 1 86 ? -10.641 18.828 6.539 1 97.88 86 SER A C 1
ATOM 676 O O . SER A 1 86 ? -11.445 18.859 5.605 1 97.88 86 SER A O 1
ATOM 678 N N . ALA A 1 87 ? -10.078 17.734 7.012 1 98 87 ALA A N 1
ATOM 679 C CA . ALA A 1 87 ? -10.281 16.469 6.312 1 98 87 ALA A CA 1
ATOM 680 C C . ALA A 1 87 ? -9.695 15.305 7.105 1 98 87 ALA A C 1
ATOM 682 O O . ALA A 1 87 ? -9.102 15.5 8.172 1 98 87 ALA A O 1
ATOM 683 N N . THR A 1 88 ? -9.992 14.141 6.625 1 96.5 88 THR A N 1
ATOM 684 C CA . THR A 1 88 ? -9.312 12.945 7.105 1 96.5 88 THR A CA 1
ATOM 685 C C . THR A 1 88 ? -8.031 12.695 6.316 1 96.5 88 THR A C 1
ATOM 687 O O . THR A 1 88 ? -8.023 12.781 5.086 1 96.5 88 THR A O 1
ATOM 690 N N . TYR A 1 89 ? -7.008 12.445 7.043 1 97.31 89 TYR A N 1
ATOM 691 C CA . TYR A 1 89 ? -5.723 12.164 6.414 1 97.31 89 TYR A CA 1
ATOM 692 C C . TYR A 1 89 ? -5.289 10.727 6.691 1 97.31 89 TYR A C 1
ATOM 694 O O . TYR A 1 89 ? -5.617 10.164 7.738 1 97.31 89 TYR A O 1
ATOM 702 N N . PHE A 1 90 ? -4.508 10.188 5.723 1 94.94 90 PHE A N 1
ATOM 703 C CA . PHE A 1 90 ? -4.062 8.805 5.801 1 94.94 90 PHE A CA 1
ATOM 704 C C . PHE A 1 90 ? -2.564 8.703 5.551 1 94.94 90 PHE A C 1
ATOM 706 O O . PHE A 1 90 ? -2.045 9.305 4.609 1 94.94 90 PHE A O 1
ATOM 713 N N . CYS A 1 91 ? -1.915 8.023 6.375 1 96.38 91 CYS A N 1
ATOM 714 C CA . CYS A 1 91 ? -0.554 7.559 6.133 1 96.38 91 CYS A CA 1
ATOM 715 C C . CYS A 1 91 ? -0.544 6.094 5.715 1 96.38 91 CYS A C 1
ATOM 717 O O . CYS A 1 91 ? -1.082 5.238 6.422 1 96.38 91 CYS A O 1
ATOM 719 N N . ALA A 1 92 ? 0.065 5.809 4.578 1 94.31 92 ALA A N 1
ATOM 720 C CA . ALA A 1 92 ? 0.018 4.449 4.047 1 94.31 92 ALA A CA 1
ATOM 721 C C . ALA A 1 92 ? 1.424 3.91 3.791 1 94.31 92 ALA A C 1
ATOM 723 O O . ALA A 1 92 ? 2.273 4.613 3.24 1 94.31 92 ALA A O 1
ATOM 724 N N . LEU A 1 93 ? 1.632 2.723 4.238 1 94.81 93 LEU A N 1
ATOM 725 C CA . LEU A 1 93 ? 2.852 1.995 3.908 1 94.81 93 LEU A CA 1
ATOM 726 C C . LEU A 1 93 ? 2.615 1.04 2.744 1 94.81 93 LEU A C 1
ATOM 728 O O . LEU A 1 93 ? 1.637 0.289 2.738 1 94.81 93 LEU A O 1
ATOM 732 N N . TRP A 1 94 ? 3.484 1.199 1.75 1 91.81 94 TRP A N 1
ATOM 733 C CA . TRP A 1 94 ? 3.475 0.29 0.609 1 91.81 94 TRP A CA 1
ATOM 734 C C . TRP A 1 94 ? 4.809 -0.434 0.477 1 91.81 94 TRP A C 1
ATOM 736 O O . TRP A 1 94 ? 5.852 0.2 0.3 1 91.81 94 TRP A O 1
ATOM 746 N N . GLU A 1 95 ? 4.812 -1.684 0.577 1 90.88 95 GLU A N 1
ATOM 747 C CA . GLU A 1 95 ? 5.984 -2.518 0.333 1 90.88 95 GLU A CA 1
ATOM 748 C C . GLU A 1 95 ? 5.664 -3.656 -0.629 1 90.88 95 GLU A C 1
ATOM 750 O O . GLU A 1 95 ? 4.527 -4.137 -0.673 1 90.88 95 GLU A O 1
ATOM 755 N N . LEU A 1 96 ? 6.723 -4.012 -1.346 1 88.81 96 LEU A N 1
ATOM 756 C CA . LEU A 1 96 ? 6.523 -5.023 -2.381 1 88.81 96 LEU A CA 1
ATOM 757 C C . LEU A 1 96 ? 7.473 -6.199 -2.182 1 88.81 96 LEU A C 1
ATOM 759 O O . LEU A 1 96 ? 8.633 -6.008 -1.806 1 88.81 96 LEU A O 1
ATOM 763 N N . THR A 1 97 ? 7.07 -7.379 -2.365 1 91.38 97 THR A N 1
ATOM 764 C CA . THR A 1 97 ? 7.871 -8.578 -2.594 1 91.38 97 THR A CA 1
ATOM 765 C C . THR A 1 97 ? 7.734 -9.055 -4.035 1 91.38 97 THR A C 1
ATOM 767 O O . THR A 1 97 ? 6.625 -9.109 -4.574 1 91.38 97 THR A O 1
ATOM 770 N N . VAL A 1 98 ? 8.875 -9.414 -4.602 1 91.75 98 VAL A N 1
ATOM 771 C CA . VAL A 1 98 ? 8.898 -9.664 -6.039 1 91.75 98 VAL A CA 1
ATOM 772 C C . VAL A 1 98 ? 9.156 -11.148 -6.301 1 91.75 98 VAL A C 1
ATOM 774 O O . VAL A 1 98 ? 10.016 -11.758 -5.668 1 91.75 98 VAL A O 1
ATOM 777 N N . PHE A 1 99 ? 8.383 -11.68 -7.25 1 94.25 99 PHE A N 1
ATOM 778 C CA . PHE A 1 99 ? 8.547 -13.047 -7.73 1 94.25 99 PHE A CA 1
ATOM 779 C C . PHE A 1 99 ? 8.648 -13.078 -9.25 1 94.25 99 PHE A C 1
ATOM 781 O O . PHE A 1 99 ? 7.996 -12.289 -9.938 1 94.25 99 PHE A O 1
ATOM 788 N N . GLU A 1 100 ? 9.453 -14 -9.734 1 95.56 100 GLU A N 1
ATOM 789 C CA . GLU A 1 100 ? 9.484 -14.258 -11.172 1 95.56 100 GLU A CA 1
ATOM 790 C C . GLU A 1 100 ? 8.922 -15.641 -11.5 1 95.56 100 GLU A C 1
ATOM 792 O O . GLU A 1 100 ? 9.367 -16.641 -10.93 1 95.56 100 GLU A O 1
ATOM 797 N N . VAL A 1 101 ? 7.945 -15.68 -12.398 1 95.94 101 VAL A N 1
ATOM 798 C CA . VAL A 1 101 ? 7.387 -16.938 -12.867 1 95.94 101 VAL A CA 1
ATOM 799 C C . VAL A 1 101 ? 7.688 -17.125 -14.352 1 95.94 101 VAL A C 1
ATOM 801 O O . VAL A 1 101 ? 7.359 -16.266 -15.172 1 95.94 101 VAL A O 1
ATOM 804 N N . ILE A 1 102 ? 8.297 -18.188 -14.602 1 95.94 102 ILE A N 1
ATOM 805 C CA . ILE A 1 102 ? 8.602 -18.562 -15.984 1 95.94 102 ILE A CA 1
ATOM 806 C C . ILE A 1 102 ? 7.801 -19.797 -16.375 1 95.94 102 ILE A C 1
ATOM 808 O O . ILE A 1 102 ? 7.961 -20.859 -15.766 1 95.94 102 ILE A O 1
ATOM 812 N N . VAL A 1 103 ? 6.945 -19.625 -17.359 1 96 103 VAL A N 1
ATOM 813 C CA . VAL A 1 103 ? 6.145 -20.766 -17.828 1 96 103 VAL A CA 1
ATOM 814 C C . VAL A 1 103 ? 6.754 -21.344 -19.094 1 96 103 VAL A C 1
ATOM 816 O O . VAL A 1 103 ? 6.984 -20.625 -20.078 1 96 103 VAL A O 1
ATOM 819 N N . LYS A 1 104 ? 6.945 -22.625 -19.094 1 94.69 104 LYS A N 1
ATOM 820 C CA . LYS A 1 104 ? 7.578 -23.297 -20.234 1 94.69 104 LYS A CA 1
ATOM 821 C C . LYS A 1 104 ? 6.551 -24.062 -21.047 1 94.69 104 LYS A C 1
ATOM 823 O O . LYS A 1 104 ? 5.656 -24.703 -20.484 1 94.69 104 LYS A O 1
ATOM 828 N N . ALA A 1 105 ? 6.652 -23.984 -22.328 1 90.25 105 A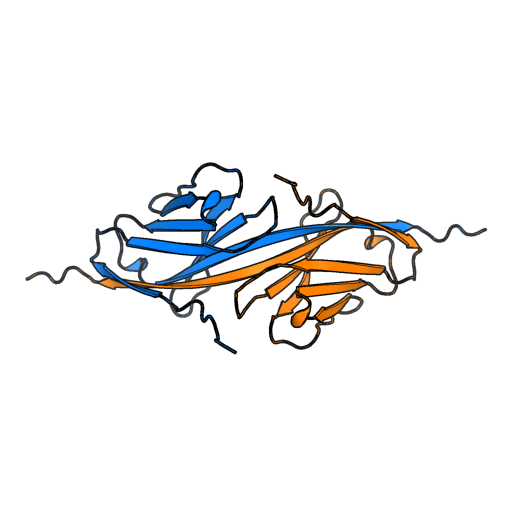LA A N 1
ATOM 829 C CA . ALA A 1 105 ? 5.781 -24.75 -23.234 1 90.25 105 ALA A CA 1
ATOM 830 C C . ALA A 1 105 ? 6.086 -26.234 -23.141 1 90.25 105 ALA A C 1
ATOM 832 O O . ALA A 1 105 ? 7.215 -26.641 -22.859 1 90.25 105 ALA A O 1
ATOM 833 N N . LYS A 1 106 ? 5.02 -27 -23.266 1 82.75 106 LYS A N 1
ATOM 834 C CA . LYS A 1 106 ? 5.23 -28.453 -23.359 1 82.75 106 LYS A CA 1
ATOM 835 C C . LYS A 1 106 ? 6.031 -28.812 -24.609 1 82.75 106 LYS A C 1
ATOM 837 O O . LYS A 1 106 ? 5.723 -28.344 -25.703 1 82.75 106 LYS A O 1
ATOM 842 N N . GLN A 1 107 ? 7.363 -29.094 -24.469 1 73.75 107 GLN A N 1
ATOM 843 C CA . GLN A 1 107 ? 8.086 -29.594 -25.625 1 73.75 107 GLN A CA 1
ATOM 844 C C . GLN A 1 107 ? 7.531 -30.953 -26.062 1 73.75 107 GLN A C 1
ATOM 846 O O . GLN A 1 107 ? 7.258 -31.812 -25.234 1 73.75 107 GLN A O 1
ATOM 851 N N . LYS A 1 108 ? 6.656 -31.047 -27.109 1 63.56 108 LYS A N 1
ATOM 852 C CA . LYS A 1 108 ? 6.316 -32.312 -27.734 1 63.56 108 LYS A CA 1
ATOM 853 C C . LYS A 1 108 ? 7.562 -33.188 -27.938 1 63.56 108 LYS A C 1
ATOM 855 O O . LYS A 1 108 ? 8.594 -32.688 -28.406 1 63.56 108 LYS A O 1
ATOM 860 N N . PRO A 1 109 ? 7.551 -34.438 -27.438 1 56.44 109 PRO A N 1
ATOM 861 C CA . PRO A 1 109 ? 8.648 -35.281 -27.875 1 56.44 109 PRO A CA 1
ATOM 862 C C . PRO A 1 109 ? 8.766 -35.375 -29.391 1 56.44 109 PRO A C 1
ATOM 864 O O . PRO A 1 109 ? 7.781 -35.156 -30.109 1 56.44 109 PRO A O 1
ATOM 867 N N . ALA B 1 1 ? 24.516 -5.312 9.773 1 23.06 1 ALA B N 1
ATOM 868 C CA . ALA B 1 1 ? 23.188 -5.008 9.281 1 23.06 1 ALA B CA 1
ATOM 869 C C . ALA B 1 1 ? 22.734 -6.008 8.219 1 23.06 1 ALA B C 1
ATOM 871 O O . ALA B 1 1 ? 23.344 -6.09 7.148 1 23.06 1 ALA B O 1
ATOM 872 N N . GLN B 1 2 ? 22.281 -7.105 8.477 1 25.06 2 GLN B N 1
ATOM 873 C CA . GLN B 1 2 ? 21.984 -8.266 7.637 1 25.06 2 GLN B CA 1
ATOM 874 C C . GLN B 1 2 ? 20.766 -8.023 6.758 1 25.06 2 GLN B C 1
ATOM 876 O O . GLN B 1 2 ? 19.688 -7.68 7.262 1 25.06 2 GLN B O 1
ATOM 881 N N . LYS B 1 3 ? 20.797 -7.371 5.504 1 31.92 3 LYS B N 1
ATOM 882 C CA . LYS B 1 3 ? 20.031 -6.789 4.406 1 31.92 3 LYS B CA 1
ATOM 883 C C . LYS B 1 3 ? 18.969 -7.762 3.902 1 31.92 3 LYS B C 1
ATOM 885 O O . LYS B 1 3 ? 19.281 -8.758 3.25 1 31.92 3 LYS B O 1
ATOM 890 N N . VAL B 1 4 ? 18 -8.188 4.59 1 33 4 VAL B N 1
ATOM 891 C CA . VAL B 1 4 ? 16.984 -9.164 4.199 1 33 4 VAL B CA 1
ATOM 892 C C . VAL B 1 4 ? 16.328 -8.727 2.893 1 33 4 VAL B C 1
ATOM 894 O O . VAL B 1 4 ? 15.633 -7.707 2.85 1 33 4 VAL B O 1
ATOM 897 N N . THR B 1 5 ? 16.906 -8.711 1.752 1 38.5 5 THR B N 1
ATOM 898 C CA . THR B 1 5 ? 16.625 -8.641 0.322 1 38.5 5 THR B CA 1
ATOM 899 C C . THR B 1 5 ? 15.391 -9.469 -0.028 1 38.5 5 THR B C 1
ATOM 901 O O . THR B 1 5 ? 15.328 -10.664 0.275 1 38.5 5 THR B O 1
ATOM 904 N N . GLN B 1 6 ? 14.25 -9.141 0.373 1 46.88 6 GLN B N 1
ATOM 905 C CA . GLN B 1 6 ? 13.211 -10.039 -0.119 1 46.88 6 GLN B CA 1
ATOM 906 C C . GLN B 1 6 ? 13.578 -10.609 -1.485 1 46.88 6 GLN B C 1
ATOM 908 O O . GLN B 1 6 ? 13.672 -9.875 -2.469 1 46.88 6 GLN B O 1
ATOM 913 N N . ALA B 1 7 ? 14.5 -11.516 -1.513 1 50.94 7 ALA B N 1
ATOM 914 C CA . ALA B 1 7 ? 15.078 -12.25 -2.639 1 50.94 7 ALA B CA 1
ATOM 915 C C . ALA B 1 7 ? 14.016 -12.578 -3.682 1 50.94 7 ALA B C 1
ATOM 917 O O . ALA B 1 7 ? 12.891 -12.945 -3.336 1 50.94 7 ALA B O 1
ATOM 918 N N . GLN B 1 8 ? 14.117 -11.812 -4.773 1 63.31 8 GLN B N 1
ATOM 919 C CA . GLN B 1 8 ? 13.383 -12.211 -5.969 1 63.31 8 GLN B CA 1
ATOM 920 C C . GLN B 1 8 ? 13.438 -13.727 -6.172 1 63.31 8 GLN B C 1
ATOM 922 O O . GLN B 1 8 ? 14.523 -14.305 -6.227 1 63.31 8 GLN B O 1
ATOM 927 N N . SER B 1 9 ? 12.352 -14.406 -5.688 1 82.62 9 SER B N 1
ATOM 928 C CA . SER B 1 9 ? 12.281 -15.836 -5.965 1 82.62 9 SER B CA 1
ATOM 929 C C . SER B 1 9 ? 11.789 -16.094 -7.387 1 82.62 9 SER B C 1
ATOM 931 O O . SER B 1 9 ? 11.016 -15.312 -7.934 1 82.62 9 SER B O 1
ATOM 933 N N . SER B 1 10 ? 12.531 -16.906 -8.102 1 91.62 10 SER B N 1
ATOM 934 C CA . SER B 1 10 ? 12.117 -17.312 -9.438 1 91.62 10 SER B CA 1
ATOM 935 C C . SER B 1 10 ? 11.695 -18.781 -9.477 1 91.62 10 SER B C 1
ATOM 937 O O . SER B 1 10 ? 12.32 -19.625 -8.82 1 91.62 10 SER B O 1
ATOM 939 N N . VAL B 1 11 ? 10.578 -19.031 -10.172 1 94.5 11 VAL B N 1
ATOM 940 C CA . VAL B 1 11 ? 10.102 -20.406 -10.336 1 94.5 11 VAL B CA 1
ATOM 941 C C . VAL B 1 11 ? 9.789 -20.672 -11.805 1 94.5 11 VAL B C 1
ATOM 943 O O . VAL B 1 11 ? 9.297 -19.781 -12.508 1 94.5 11 VAL B O 1
ATOM 946 N N . SER B 1 12 ? 10.125 -21.797 -12.289 1 94.56 12 SER B N 1
ATOM 947 C CA . SER B 1 12 ? 9.805 -22.25 -13.641 1 94.56 12 SER B CA 1
ATOM 948 C C . SER B 1 12 ? 8.891 -23.484 -13.609 1 94.56 12 SER B C 1
ATOM 950 O O . SER B 1 12 ? 9.18 -24.453 -12.922 1 94.56 12 SER B O 1
ATOM 952 N N . MET B 1 13 ? 7.758 -23.375 -14.32 1 96.06 13 MET B N 1
ATOM 953 C CA . MET B 1 13 ? 6.758 -24.438 -14.336 1 96.06 13 MET B CA 1
ATOM 954 C C . MET B 1 13 ? 6.215 -24.656 -15.742 1 96.06 13 MET B C 1
ATOM 956 O O . MET B 1 13 ? 6.141 -23.719 -16.531 1 96.06 13 MET B O 1
ATOM 960 N N . PRO B 1 14 ? 5.766 -25.906 -16.125 1 96.25 14 PRO B N 1
ATOM 961 C CA . PRO B 1 14 ? 5.172 -26.125 -17.453 1 96.25 14 PRO B CA 1
ATOM 962 C C . PRO B 1 14 ? 3.725 -25.641 -17.531 1 96.25 14 PRO B C 1
ATOM 964 O O . PRO B 1 14 ? 3.045 -25.531 -16.516 1 96.25 14 PRO B O 1
ATOM 967 N N . VAL B 1 15 ? 3.287 -25.375 -18.766 1 97.44 15 VAL B N 1
ATOM 968 C CA . VAL B 1 15 ? 1.895 -25.031 -19.031 1 97.44 15 VAL B CA 1
ATOM 969 C C . VAL B 1 15 ? 0.974 -26.094 -18.422 1 97.44 15 VAL B C 1
ATOM 971 O O . VAL B 1 15 ? 1.287 -27.281 -18.453 1 97.44 15 VAL B O 1
ATOM 974 N N . GLY B 1 16 ? -0.145 -25.656 -17.891 1 97.44 16 GLY B N 1
ATOM 975 C CA . GLY B 1 16 ? -1.171 -26.547 -17.391 1 97.44 16 GLY B CA 1
ATOM 976 C C . GLY B 1 16 ? -1.007 -26.875 -15.914 1 97.44 16 GLY B C 1
ATOM 977 O O . GLY B 1 16 ? -1.956 -27.312 -15.258 1 97.44 16 GLY B O 1
ATOM 978 N N . LYS B 1 17 ? 0.17 -26.719 -15.383 1 97.31 17 LYS B N 1
ATOM 979 C CA . LYS B 1 17 ? 0.41 -26.969 -13.961 1 97.31 17 LYS B CA 1
ATOM 980 C C . LYS B 1 17 ? 0.044 -25.75 -13.125 1 97.31 17 LYS B C 1
ATOM 982 O O . LYS B 1 17 ? -0.388 -24.719 -13.664 1 97.31 17 LYS B O 1
ATOM 987 N N . ALA B 1 18 ? 0.076 -25.938 -11.82 1 98.12 18 ALA B N 1
ATOM 988 C CA . ALA B 1 18 ? -0.166 -24.828 -10.898 1 98.12 18 ALA B CA 1
ATOM 989 C C . ALA B 1 18 ? 1.133 -24.359 -10.25 1 98.12 18 ALA B C 1
ATOM 991 O O . ALA B 1 18 ? 2.055 -25.156 -10.055 1 98.12 18 ALA B O 1
ATOM 992 N N . VAL B 1 19 ? 1.211 -23.109 -9.922 1 97.94 19 VAL B N 1
ATOM 993 C CA . VAL B 1 19 ? 2.33 -22.562 -9.156 1 97.94 19 VAL B CA 1
ATOM 994 C C . VAL B 1 19 ? 1.805 -21.812 -7.93 1 97.94 19 VAL B C 1
ATOM 996 O O . VAL B 1 19 ? 0.725 -21.219 -7.969 1 97.94 19 VAL B O 1
ATOM 999 N N . THR B 1 20 ? 2.545 -21.891 -6.801 1 97.81 20 THR B N 1
ATOM 1000 C CA . THR B 1 20 ? 2.223 -21.172 -5.582 1 97.81 20 THR B CA 1
ATOM 1001 C C . THR B 1 20 ? 3.365 -20.234 -5.191 1 97.81 20 THR B C 1
ATOM 1003 O O . THR B 1 20 ? 4.52 -20.656 -5.105 1 97.81 20 THR B O 1
ATOM 1006 N N . LEU B 1 21 ? 3.027 -18.969 -5.012 1 96.94 21 LEU B N 1
ATOM 1007 C CA . LEU B 1 21 ? 3.975 -17.953 -4.578 1 96.94 21 LEU B CA 1
ATOM 1008 C C . LEU B 1 21 ? 3.734 -17.562 -3.121 1 96.94 21 LEU B C 1
ATOM 1010 O O . LEU B 1 21 ? 2.645 -17.109 -2.764 1 96.94 21 LEU B O 1
ATOM 1014 N N . ASN B 1 22 ? 4.75 -17.703 -2.303 1 95.88 22 ASN B N 1
ATOM 1015 C CA . ASN B 1 22 ? 4.613 -17.469 -0.87 1 95.88 22 ASN B CA 1
ATOM 1016 C C . ASN B 1 22 ? 5.195 -16.109 -0.469 1 95.88 22 ASN B C 1
ATOM 1018 O O . ASN B 1 22 ? 6.363 -15.828 -0.746 1 95.88 22 ASN B O 1
ATOM 1022 N N . CYS B 1 23 ? 4.41 -15.375 0.199 1 94.25 23 CYS B N 1
ATOM 1023 C CA . CYS B 1 23 ? 4.781 -14.039 0.637 1 94.25 23 CYS B CA 1
ATOM 1024 C C . CYS B 1 23 ? 4.637 -13.898 2.148 1 94.25 23 CYS B C 1
ATOM 1026 O O . CYS B 1 23 ? 3.584 -14.219 2.707 1 94.25 23 CYS B O 1
ATOM 1028 N N . GLN B 1 24 ? 5.73 -13.438 2.766 1 92.06 24 GLN B N 1
ATOM 1029 C CA . GLN B 1 24 ? 5.676 -13.055 4.172 1 92.06 24 GLN B CA 1
ATOM 1030 C C . GLN B 1 24 ? 5.574 -11.539 4.324 1 92.06 24 GLN B C 1
ATOM 1032 O O . GLN B 1 24 ? 6.125 -10.789 3.518 1 92.06 24 GLN B O 1
ATOM 1037 N N . TYR B 1 25 ? 4.848 -11.18 5.34 1 89.31 25 TYR B N 1
ATOM 1038 C CA . TYR B 1 25 ? 4.703 -9.758 5.609 1 89.31 25 TYR B CA 1
ATOM 1039 C C . TYR B 1 25 ? 4.789 -9.469 7.102 1 89.31 25 TYR B C 1
ATOM 1041 O O . TYR B 1 25 ? 4.711 -10.391 7.922 1 89.31 25 TYR B O 1
ATOM 1049 N N . GLU B 1 26 ? 5.055 -8.219 7.453 1 85.75 26 GLU B N 1
ATOM 1050 C CA . GLU B 1 26 ? 5.082 -7.781 8.844 1 85.75 26 GLU B CA 1
ATOM 1051 C C . GLU B 1 26 ? 4.254 -6.516 9.047 1 85.75 26 GLU B C 1
ATOM 1053 O O . GLU B 1 26 ? 4.348 -5.578 8.25 1 85.75 26 GLU B O 1
ATOM 1058 N N . THR B 1 27 ? 3.326 -6.582 10.031 1 85.5 27 THR B N 1
ATOM 1059 C CA . THR B 1 27 ? 2.551 -5.395 10.375 1 85.5 27 THR B CA 1
ATOM 1060 C C . THR B 1 27 ? 2.008 -5.504 11.797 1 85.5 27 THR B C 1
ATOM 1062 O O . THR B 1 27 ? 1.744 -6.605 12.289 1 85.5 27 THR B O 1
ATOM 1065 N N . SER B 1 28 ? 1.949 -4.336 12.438 1 83.31 28 SER B N 1
ATOM 1066 C CA . SER B 1 28 ? 1.291 -4.281 13.742 1 83.31 28 SER B CA 1
ATOM 1067 C C . SER B 1 28 ? -0.134 -3.752 13.617 1 83.31 28 SER B C 1
ATOM 1069 O O . SER B 1 28 ? -0.86 -3.67 14.609 1 83.31 28 SER B O 1
ATOM 1071 N N . SER B 1 29 ? -0.503 -3.412 12.398 1 84.38 29 SER B N 1
ATOM 1072 C CA . SER B 1 29 ? -1.843 -2.881 12.164 1 84.38 29 SER B CA 1
ATOM 1073 C C . SER B 1 29 ? -2.904 -3.963 12.336 1 84.38 29 SER B C 1
ATOM 1075 O O . SER B 1 29 ? -2.684 -5.117 11.969 1 84.38 29 SER B O 1
ATOM 1077 N N . TRP B 1 30 ? -3.982 -3.533 12.844 1 85.06 30 TRP B N 1
ATOM 1078 C CA . TRP B 1 30 ? -5.086 -4.473 13.008 1 85.06 30 TRP B CA 1
ATOM 1079 C C . TRP B 1 30 ? -5.84 -4.66 11.695 1 85.06 30 TRP B C 1
ATOM 1081 O O . TRP B 1 30 ? -6.555 -5.648 11.516 1 85.06 30 TRP B O 1
ATOM 1091 N N . SER B 1 31 ? -5.812 -3.67 10.883 1 88.44 31 SER B N 1
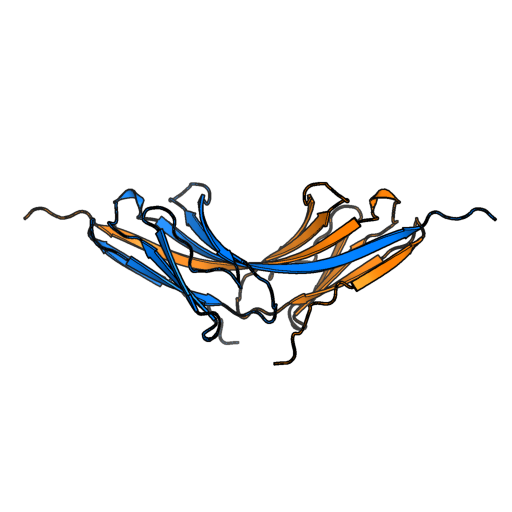ATOM 1092 C CA . SER B 1 31 ? -6.484 -3.715 9.586 1 88.44 31 SER B CA 1
ATOM 1093 C C . SER B 1 31 ? -5.523 -3.379 8.453 1 88.44 31 SER B C 1
ATOM 1095 O O . SER B 1 31 ? -4.859 -2.342 8.484 1 88.44 31 SER B O 1
ATOM 1097 N N . TYR B 1 32 ? -5.469 -4.277 7.512 1 92.5 32 TYR B N 1
ATOM 1098 C CA . TYR B 1 32 ? -4.586 -4.094 6.363 1 92.5 32 TYR B CA 1
ATOM 1099 C C . TYR B 1 32 ? -5.07 -4.902 5.168 1 92.5 32 TYR B C 1
ATOM 1101 O O . TYR B 1 32 ? -5.941 -5.766 5.305 1 92.5 32 TYR B O 1
ATOM 1109 N N . ASP B 1 33 ? -4.539 -4.477 4.07 1 95.44 33 ASP B N 1
ATOM 1110 C CA . ASP B 1 33 ? -4.84 -5.184 2.83 1 95.44 33 ASP B CA 1
ATOM 1111 C C . ASP B 1 33 ? -3.561 -5.703 2.172 1 95.44 33 ASP B C 1
ATOM 1113 O O . ASP B 1 33 ? -2.525 -5.035 2.207 1 95.44 33 ASP B O 1
ATOM 1117 N N . LEU B 1 34 ? -3.701 -6.883 1.615 1 97.31 34 LEU B N 1
ATOM 1118 C CA . LEU B 1 34 ? -2.654 -7.434 0.76 1 97.31 34 LEU B CA 1
ATOM 1119 C C . LEU B 1 34 ? -3.121 -7.508 -0.689 1 97.31 34 LEU B C 1
ATOM 1121 O O . LEU B 1 34 ? -4.277 -7.844 -0.958 1 97.31 34 LEU B O 1
ATOM 1125 N N . PHE B 1 35 ? -2.217 -7.176 -1.551 1 97.5 35 PHE B N 1
ATOM 1126 C CA . PHE B 1 35 ? -2.523 -7.164 -2.977 1 97.5 35 PHE B CA 1
ATOM 1127 C C . PHE B 1 35 ? -1.509 -7.992 -3.756 1 97.5 35 PHE B C 1
ATOM 1129 O O . PHE B 1 35 ? -0.323 -8.016 -3.416 1 97.5 35 PHE B O 1
ATOM 1136 N N . TRP B 1 36 ? -1.992 -8.578 -4.828 1 98.19 36 TRP B N 1
ATOM 1137 C CA . TRP B 1 36 ? -1.119 -9.211 -5.812 1 98.19 36 TRP B CA 1
ATOM 1138 C C . TRP B 1 36 ? -1.236 -8.516 -7.164 1 98.19 36 TRP B C 1
ATOM 1140 O O . TRP B 1 36 ? -2.338 -8.18 -7.605 1 98.19 36 TRP B O 1
ATOM 1150 N N . TYR B 1 37 ? -0.077 -8.359 -7.734 1 97.88 37 TYR B N 1
ATOM 1151 C CA . TYR B 1 37 ? 0.01 -7.75 -9.055 1 97.88 37 TYR B CA 1
ATOM 1152 C C . TYR B 1 37 ? 0.875 -8.594 -9.992 1 97.88 37 TYR B C 1
ATOM 1154 O O . TYR B 1 37 ? 1.692 -9.391 -9.531 1 97.88 37 TYR B O 1
ATOM 1162 N N . LYS B 1 38 ? 0.631 -8.344 -11.203 1 97.94 38 LYS B N 1
ATOM 1163 C CA . LYS B 1 38 ? 1.424 -8.953 -12.273 1 97.94 38 LYS B CA 1
ATOM 1164 C C . LYS B 1 38 ? 1.952 -7.895 -13.234 1 97.94 38 LYS B C 1
ATOM 1166 O O . LYS B 1 38 ? 1.271 -6.91 -13.516 1 97.94 38 LYS B O 1
ATOM 1171 N N . GLN B 1 39 ? 3.227 -8.211 -13.695 1 96.12 39 GLN B N 1
ATOM 1172 C CA . GLN B 1 39 ? 3.799 -7.293 -14.672 1 96.12 39 GLN B CA 1
ATOM 1173 C C . GLN B 1 39 ? 4.516 -8.047 -15.789 1 96.12 39 GLN B C 1
ATOM 1175 O O . GLN B 1 39 ? 5.453 -8.805 -15.523 1 96.12 39 GLN B O 1
ATOM 1180 N N . LEU B 1 40 ? 3.967 -7.812 -16.969 1 97.31 40 LEU B N 1
ATOM 1181 C CA . LEU B 1 40 ? 4.684 -8.312 -18.141 1 97.31 40 LEU B CA 1
ATOM 1182 C C . LEU B 1 40 ? 5.875 -7.422 -18.469 1 97.31 40 LEU B C 1
ATOM 1184 O O . LEU B 1 40 ? 5.883 -6.238 -18.141 1 97.31 40 LEU B O 1
ATOM 1188 N N . PRO B 1 41 ? 6.879 -7.977 -19.141 1 93.75 41 PRO B N 1
ATOM 1189 C CA . PRO B 1 41 ? 8.055 -7.168 -19.469 1 93.75 41 PRO B CA 1
ATOM 1190 C C . PRO B 1 41 ? 7.695 -5.898 -20.25 1 93.75 41 PRO B C 1
ATOM 1192 O O . PRO B 1 41 ? 7.035 -5.969 -21.281 1 93.75 41 PRO B O 1
ATOM 1195 N N . GLY B 1 42 ? 8.086 -4.773 -19.719 1 93.94 42 GLY B N 1
ATOM 1196 C CA . GLY B 1 42 ? 7.91 -3.496 -20.391 1 93.94 42 GLY B CA 1
ATOM 1197 C C . GLY B 1 42 ? 6.504 -2.939 -20.266 1 93.94 42 GLY B C 1
ATOM 1198 O O . GLY B 1 42 ? 6.156 -1.964 -20.938 1 93.94 42 GLY B O 1
ATOM 1199 N N . LYS B 1 43 ? 5.652 -3.539 -19.516 1 96.44 43 LYS B N 1
ATOM 1200 C CA . LYS B 1 43 ? 4.262 -3.115 -19.391 1 96.44 43 LYS B CA 1
ATOM 1201 C C . LYS B 1 43 ? 3.957 -2.641 -17.984 1 96.44 43 LYS B C 1
ATOM 1203 O O . LYS B 1 43 ? 4.812 -2.713 -17.094 1 96.44 43 LYS B O 1
ATOM 1208 N N . GLU B 1 44 ? 2.826 -2.084 -17.812 1 95.12 44 GLU B N 1
ATOM 1209 C CA . GLU B 1 44 ? 2.406 -1.594 -16.5 1 95.12 44 GLU B CA 1
ATOM 1210 C C . GLU B 1 44 ? 1.985 -2.744 -15.594 1 95.12 44 GLU B C 1
ATOM 1212 O O . GLU B 1 44 ? 1.633 -3.824 -16.078 1 95.12 44 GLU B O 1
ATOM 1217 N N . MET B 1 45 ? 2.035 -2.475 -14.344 1 94.5 45 MET B N 1
ATOM 1218 C CA . MET B 1 45 ? 1.587 -3.428 -13.336 1 94.5 45 MET B CA 1
ATOM 1219 C C . MET B 1 45 ? 0.075 -3.619 -13.398 1 94.5 45 MET B C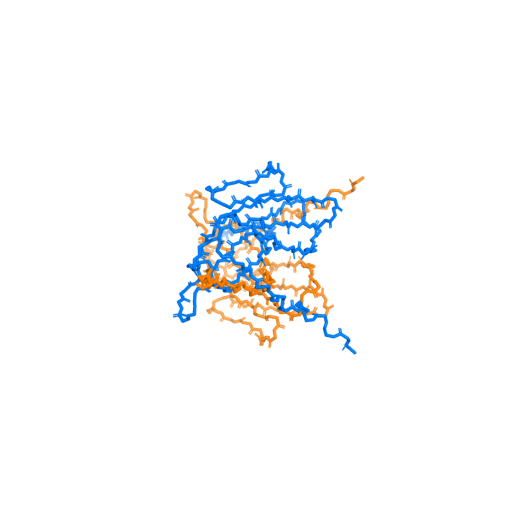 1
ATOM 1221 O O . MET B 1 45 ? -0.673 -2.648 -13.531 1 94.5 45 MET B O 1
ATOM 1225 N N . ILE B 1 46 ? -0.376 -4.844 -13.375 1 97.06 46 ILE B N 1
ATOM 1226 C CA . ILE B 1 46 ? -1.788 -5.207 -13.422 1 97.06 46 ILE B CA 1
ATOM 1227 C C . ILE B 1 46 ? -2.225 -5.773 -12.078 1 97.06 46 ILE B C 1
ATOM 1229 O O . ILE B 1 46 ? -1.516 -6.59 -11.477 1 97.06 46 ILE B O 1
ATOM 1233 N N . PHE B 1 47 ? -3.422 -5.363 -11.633 1 97.38 47 PHE B N 1
ATOM 1234 C CA . PHE B 1 47 ? -4 -5.859 -10.391 1 97.38 47 PHE B CA 1
ATOM 1235 C C . PHE B 1 47 ? -4.609 -7.242 -10.594 1 97.38 47 PHE B C 1
ATOM 1237 O O . PHE B 1 47 ? -5.367 -7.461 -11.547 1 97.38 47 PHE B O 1
ATOM 1244 N N . LEU B 1 48 ? -4.309 -8.172 -9.672 1 98.31 48 LEU B N 1
ATOM 1245 C CA . LEU B 1 48 ? -4.824 -9.531 -9.812 1 98.31 48 LEU B CA 1
ATOM 1246 C C . LEU B 1 48 ? -5.887 -9.812 -8.75 1 98.31 48 LEU B C 1
ATOM 1248 O O . LEU B 1 48 ? -6.996 -10.242 -9.078 1 98.31 48 LEU B O 1
ATOM 1252 N N . ILE B 1 49 ? -5.57 -9.594 -7.484 1 98.56 49 ILE B N 1
ATOM 1253 C CA . ILE B 1 49 ? -6.453 -10.031 -6.41 1 98.56 49 ILE B CA 1
ATOM 1254 C C . ILE B 1 49 ? -6.07 -9.32 -5.109 1 98.56 49 ILE B C 1
ATOM 1256 O O . ILE B 1 49 ? -4.891 -9.062 -4.863 1 98.56 49 ILE B O 1
ATOM 1260 N N . ARG B 1 50 ? -7.105 -8.992 -4.254 1 97.88 50 ARG B N 1
ATOM 1261 C CA . ARG B 1 50 ? -6.949 -8.359 -2.949 1 97.88 50 ARG B CA 1
ATOM 1262 C C . ARG B 1 50 ? -7.402 -9.289 -1.829 1 97.88 50 ARG B C 1
ATOM 1264 O O . ARG B 1 50 ? -8.391 -10.008 -1.977 1 97.88 50 ARG B O 1
ATOM 1271 N N . GLN B 1 51 ? -6.664 -9.234 -0.746 1 98.44 51 GLN B N 1
ATOM 1272 C CA . GLN B 1 51 ? -7.027 -9.93 0.483 1 98.44 51 GLN B CA 1
ATOM 1273 C C . GLN B 1 51 ? -7.059 -8.969 1.67 1 98.44 51 GLN B C 1
ATOM 1275 O O . GLN B 1 51 ? -6.039 -8.367 2.02 1 98.44 51 GLN B O 1
ATOM 1280 N N . GLY B 1 52 ? -8.188 -8.867 2.301 1 96.94 52 GLY B N 1
ATOM 1281 C CA . GLY B 1 52 ? -8.281 -8.086 3.525 1 96.94 52 GLY B CA 1
ATOM 1282 C C . GLY B 1 52 ? -7.902 -8.875 4.766 1 96.94 52 GLY B C 1
ATOM 1283 O O . GLY B 1 52 ? -8.094 -10.094 4.82 1 96.94 52 GLY B O 1
ATOM 1284 N N . SER B 1 53 ? -7.457 -8.195 5.773 1 95.38 53 SER B N 1
ATOM 1285 C CA . SER B 1 53 ? -6.945 -8.82 6.988 1 95.38 53 SER B CA 1
ATOM 1286 C C . SER B 1 53 ? -8.047 -9.578 7.727 1 95.38 53 SER B C 1
ATOM 1288 O O . SER B 1 53 ? -7.762 -10.445 8.555 1 95.38 53 SER B O 1
ATOM 1290 N N . SER B 1 54 ? -9.297 -9.328 7.531 1 95.5 54 SER B N 1
ATOM 1291 C CA . SER B 1 54 ? -10.391 -9.969 8.25 1 95.5 54 SER B CA 1
ATOM 1292 C C . SER B 1 54 ? -11.328 -10.703 7.301 1 95.5 54 SER B C 1
ATOM 1294 O O . SER B 1 54 ? -12.453 -11.039 7.668 1 95.5 54 SER B O 1
ATOM 1296 N N . GLU B 1 55 ? -10.945 -10.875 6.137 1 96.69 55 GLU B N 1
ATOM 1297 C CA . GLU B 1 55 ? -11.789 -11.492 5.117 1 96.69 55 GLU B CA 1
ATOM 1298 C C . GLU B 1 55 ? -11.438 -12.969 4.926 1 96.69 55 GLU B C 1
ATOM 1300 O O . GLU B 1 55 ? -10.359 -13.406 5.32 1 96.69 55 GLU B O 1
ATOM 1305 N N . GLN B 1 56 ? -12.422 -13.727 4.355 1 97.38 56 GLN B N 1
ATOM 1306 C CA . GLN B 1 56 ? -12.117 -15.07 3.883 1 97.38 56 GLN B CA 1
ATOM 1307 C C . GLN B 1 56 ? -11.164 -15.039 2.695 1 97.38 56 GLN B C 1
ATOM 1309 O O . GLN B 1 56 ? -11.047 -14.016 2.008 1 97.38 56 GLN B O 1
ATOM 1314 N N . ASN B 1 57 ? -10.531 -16.188 2.479 1 98.5 57 ASN B N 1
ATOM 1315 C CA . ASN B 1 57 ? -9.586 -16.266 1.374 1 98.5 57 ASN B CA 1
ATOM 1316 C C . ASN B 1 57 ? -10.227 -15.859 0.051 1 98.5 57 ASN B C 1
ATOM 1318 O O . ASN B 1 57 ? -11.305 -16.359 -0.299 1 98.5 57 ASN B O 1
ATOM 1322 N N . ALA B 1 58 ? -9.578 -15.078 -0.672 1 98.31 58 ALA B N 1
ATOM 1323 C CA . ALA B 1 58 ? -10.078 -14.531 -1.934 1 98.31 58 ALA B CA 1
ATOM 1324 C C . ALA B 1 58 ? -9.797 -15.492 -3.09 1 98.31 58 ALA B C 1
ATOM 1326 O O . ALA B 1 58 ? -8.859 -16.297 -3.027 1 98.31 58 ALA B O 1
ATOM 1327 N N . ARG B 1 59 ? -10.633 -15.406 -4.082 1 98.38 59 ARG B N 1
ATOM 1328 C CA . ARG B 1 59 ? -10.469 -16.094 -5.359 1 98.38 59 ARG B CA 1
ATOM 1329 C C . ARG B 1 59 ? -10.883 -15.203 -6.52 1 98.38 59 ARG B C 1
ATOM 1331 O O . ARG B 1 59 ? -11.828 -14.422 -6.402 1 98.38 59 ARG B O 1
ATOM 1338 N N . ASN B 1 60 ? -10.211 -15.383 -7.605 1 98.38 60 ASN B N 1
ATOM 1339 C CA . ASN B 1 60 ? -10.516 -14.68 -8.852 1 98.38 60 ASN B CA 1
ATOM 1340 C C . ASN B 1 60 ? -10.125 -15.516 -10.07 1 98.38 60 ASN B C 1
ATOM 1342 O O . ASN B 1 60 ? -8.977 -15.453 -10.523 1 98.38 60 ASN B O 1
ATOM 1346 N N . GLY B 1 61 ? -11.156 -16.266 -10.562 1 97.75 61 GLY B N 1
ATOM 1347 C CA . GLY B 1 61 ? -10.82 -17.141 -11.672 1 97.75 61 GLY B CA 1
ATOM 1348 C C . GLY B 1 61 ? -9.773 -18.188 -11.305 1 97.75 61 GLY B C 1
ATOM 1349 O O . GLY B 1 61 ? -9.969 -18.969 -10.375 1 97.75 61 GLY B O 1
ATOM 1350 N N . ARG B 1 62 ? -8.586 -18.062 -11.984 1 98.38 62 ARG B N 1
ATOM 1351 C CA . ARG B 1 62 ? -7.512 -19.031 -11.773 1 98.38 62 ARG B CA 1
ATOM 1352 C C . ARG B 1 62 ? -6.633 -18.609 -10.594 1 98.38 62 ARG B C 1
ATOM 1354 O O . ARG B 1 62 ? -5.703 -19.328 -10.227 1 98.38 62 ARG B O 1
ATOM 1361 N N . TYR B 1 63 ? -6.934 -17.531 -10.039 1 98.69 63 TYR B N 1
ATOM 1362 C CA . TYR B 1 63 ? -6.16 -17.047 -8.898 1 98.69 63 TYR B CA 1
ATOM 1363 C C . TYR B 1 63 ? -6.871 -17.359 -7.59 1 98.69 63 TYR B C 1
ATOM 1365 O O . TYR B 1 63 ? -8.047 -17.031 -7.422 1 98.69 63 TYR B O 1
ATOM 1373 N N . SER B 1 64 ? -6.125 -17.906 -6.691 1 98.56 64 SER B N 1
ATOM 1374 C CA . SER B 1 64 ? -6.641 -18.156 -5.352 1 98.56 64 SER B CA 1
ATOM 1375 C C . SER B 1 64 ? -5.586 -17.859 -4.289 1 98.56 64 SER B C 1
ATOM 1377 O O . SER B 1 64 ? -4.391 -18.078 -4.516 1 98.56 64 SER B O 1
ATOM 1379 N N . VAL B 1 65 ? -6.059 -17.422 -3.07 1 98.5 65 VAL B N 1
ATOM 1380 C CA . VAL B 1 65 ? -5.086 -17.094 -2.031 1 98.5 65 VAL B CA 1
ATOM 1381 C C . VAL B 1 65 ? -5.293 -18.016 -0.826 1 98.5 65 VAL B C 1
ATOM 1383 O O . VAL B 1 65 ? -6.414 -18.453 -0.56 1 98.5 65 VAL B O 1
ATOM 1386 N N . ASN B 1 66 ? -4.234 -18.359 -0.184 1 98.38 66 ASN B N 1
ATOM 1387 C CA . ASN B 1 66 ? -4.211 -18.906 1.166 1 98.38 66 ASN B CA 1
ATOM 1388 C C . ASN B 1 66 ? -3.578 -17.938 2.158 1 98.38 66 ASN B C 1
ATOM 1390 O O . ASN B 1 66 ? -2.354 -17.828 2.225 1 98.38 66 ASN B O 1
ATOM 1394 N N . PHE B 1 67 ? -4.457 -17.281 2.883 1 98.12 67 PHE B N 1
ATOM 1395 C CA . PHE B 1 67 ? -4.059 -16.25 3.83 1 98.12 67 PHE B CA 1
ATOM 1396 C C . PHE B 1 67 ? -4.059 -16.781 5.254 1 98.12 67 PHE B C 1
ATOM 1398 O O . PHE B 1 67 ? -5.078 -17.281 5.734 1 98.12 67 PHE B O 1
ATOM 1405 N N . LYS B 1 68 ? -2.9 -16.672 5.859 1 97 68 LYS B N 1
ATOM 1406 C CA . LYS B 1 68 ? -2.732 -17.094 7.246 1 97 68 LYS B CA 1
ATOM 1407 C C . LYS B 1 68 ? -2.285 -15.938 8.125 1 97 68 LYS B C 1
ATOM 1409 O O . LYS B 1 68 ? -1.086 -15.695 8.281 1 97 68 LYS B O 1
ATOM 1414 N N . LYS B 1 69 ? -3.197 -15.344 8.695 1 94.75 69 LYS B N 1
ATOM 1415 C CA . LYS B 1 69 ? -2.959 -14.141 9.484 1 94.75 69 LYS B CA 1
ATOM 1416 C C . LYS B 1 69 ? -1.976 -14.406 10.625 1 94.75 69 LYS B C 1
ATOM 1418 O O . LYS B 1 69 ? -1.058 -13.617 10.859 1 94.75 69 LYS B O 1
ATOM 1423 N N . GLU B 1 70 ? -2.098 -15.555 11.359 1 94.12 70 GLU B N 1
ATOM 1424 C CA . GLU B 1 70 ? -1.263 -15.891 12.508 1 94.12 70 GLU B CA 1
ATOM 1425 C C . GLU B 1 70 ? 0.189 -16.109 12.094 1 94.12 70 GLU B C 1
ATOM 1427 O O . GLU B 1 70 ? 1.109 -15.836 12.867 1 94.12 70 GLU B O 1
ATOM 1432 N N . ALA B 1 71 ? 0.353 -16.547 10.914 1 93.88 71 ALA B N 1
ATOM 1433 C CA . ALA B 1 71 ? 1.701 -16.844 10.43 1 93.88 71 ALA B CA 1
ATOM 1434 C C . ALA B 1 71 ? 2.252 -15.672 9.617 1 93.88 71 ALA B C 1
ATOM 1436 O O . ALA B 1 71 ? 3.354 -15.75 9.07 1 93.88 71 ALA B O 1
ATOM 1437 N N . SER B 1 72 ? 1.521 -14.547 9.492 1 92.75 72 SER B N 1
ATOM 1438 C CA . SER B 1 72 ? 1.906 -13.398 8.68 1 92.75 72 SER B CA 1
ATOM 1439 C C . SER B 1 72 ? 2.346 -13.828 7.285 1 92.75 72 SER B C 1
ATOM 1441 O O . SER B 1 72 ? 3.414 -13.43 6.816 1 92.75 72 SER B O 1
ATOM 1443 N N . SER B 1 73 ? 1.491 -14.641 6.73 1 95.12 73 SER B N 1
ATOM 1444 C CA . SER B 1 73 ? 1.844 -15.195 5.43 1 95.12 73 SER B CA 1
ATOM 1445 C C . SER B 1 73 ? 0.639 -15.219 4.492 1 95.12 73 SER B C 1
ATOM 1447 O O . SER B 1 73 ? -0.495 -15.406 4.938 1 95.12 73 SER B O 1
ATOM 1449 N N . ILE B 1 74 ? 0.93 -15.008 3.221 1 97.25 74 ILE B N 1
ATOM 1450 C CA . ILE B 1 74 ? -0.079 -15.164 2.178 1 97.25 74 ILE B CA 1
ATOM 1451 C C . ILE B 1 74 ? 0.534 -15.859 0.967 1 97.25 74 ILE B C 1
ATOM 1453 O O . ILE B 1 74 ? 1.659 -15.555 0.568 1 97.25 74 ILE B O 1
ATOM 1457 N N . ALA B 1 75 ? -0.238 -16.844 0.438 1 97.62 75 ALA B N 1
ATOM 1458 C CA . ALA B 1 75 ? 0.194 -17.547 -0.762 1 97.62 75 ALA B CA 1
ATOM 1459 C C . ALA B 1 75 ? -0.773 -17.312 -1.918 1 97.62 75 ALA B C 1
ATOM 1461 O O . ALA B 1 75 ? -1.992 -17.359 -1.735 1 97.62 75 ALA B O 1
ATOM 1462 N N . LEU B 1 76 ? -0.238 -17.047 -3.047 1 98.5 76 LEU B N 1
ATOM 1463 C CA . LEU B 1 76 ? -1.024 -17 -4.277 1 98.5 76 LEU B CA 1
ATOM 1464 C C . LEU B 1 76 ? -0.816 -18.266 -5.094 1 98.5 76 LEU B C 1
ATOM 1466 O O . LEU B 1 76 ? 0.319 -18.625 -5.422 1 98.5 76 LEU B O 1
ATOM 1470 N N . THR B 1 77 ? -1.896 -18.906 -5.398 1 98.62 77 THR B N 1
ATOM 1471 C CA . THR B 1 77 ? -1.829 -20.031 -6.332 1 98.62 77 THR B CA 1
ATOM 1472 C C . THR B 1 77 ? -2.438 -19.656 -7.68 1 98.62 77 THR B C 1
ATOM 1474 O O . THR B 1 77 ? -3.561 -19.141 -7.738 1 98.62 77 THR B O 1
ATOM 1477 N N . ILE B 1 78 ? -1.696 -19.891 -8.734 1 98.69 78 ILE B N 1
ATOM 1478 C CA . ILE B 1 78 ? -2.18 -19.75 -10.102 1 98.69 78 ILE B CA 1
ATOM 1479 C C . ILE B 1 78 ? -2.391 -21.141 -10.719 1 98.69 78 ILE B C 1
ATOM 1481 O O . ILE B 1 78 ? -1.43 -21.891 -10.93 1 98.69 78 ILE B O 1
ATOM 1485 N N . SER B 1 79 ? -3.619 -21.391 -10.992 1 98.5 79 SER B N 1
ATOM 1486 C CA . SER B 1 79 ? -3.914 -22.719 -11.531 1 98.5 79 SER B CA 1
ATOM 1487 C C . SER B 1 79 ? -3.838 -22.719 -13.055 1 98.5 79 SER B C 1
ATOM 1489 O O . SER B 1 79 ? -3.893 -21.656 -13.688 1 98.5 79 SER B O 1
ATOM 1491 N N . ALA B 1 80 ? -3.695 -23.906 -13.688 1 97.94 80 ALA B N 1
ATOM 1492 C CA . ALA B 1 80 ? -3.711 -24.109 -15.133 1 97.94 80 ALA B CA 1
ATOM 1493 C C . ALA B 1 80 ? -2.879 -23.047 -15.844 1 97.94 80 ALA B C 1
ATOM 1495 O O . ALA B 1 80 ? -3.389 -22.328 -16.703 1 97.94 80 ALA B O 1
ATOM 1496 N N . LEU B 1 81 ? -1.62 -23.031 -15.602 1 98.25 81 LEU B N 1
ATOM 1497 C CA . LEU B 1 81 ? -0.695 -22.016 -16.094 1 98.25 81 LEU B CA 1
ATOM 1498 C C . LEU B 1 81 ? -0.771 -21.906 -17.609 1 98.25 81 LEU B C 1
ATOM 1500 O O . LEU B 1 81 ? -0.829 -22.922 -18.312 1 98.25 81 LEU B O 1
ATOM 1504 N N . GLN B 1 82 ? -0.827 -20.703 -18.047 1 97.75 82 GLN B N 1
ATOM 1505 C CA . GLN B 1 82 ? -0.71 -20.344 -19.453 1 97.75 82 GLN B CA 1
ATOM 1506 C C . GLN B 1 82 ? 0.614 -19.641 -19.734 1 97.75 82 GLN B C 1
ATOM 1508 O O . GLN B 1 82 ? 1.245 -19.109 -18.812 1 97.75 82 GLN B O 1
ATOM 1513 N N . LEU B 1 83 ? 0.99 -19.641 -21 1 96.94 83 LEU B N 1
ATOM 1514 C CA . LEU B 1 83 ? 2.24 -18.969 -21.359 1 96.94 83 LEU B CA 1
ATOM 1515 C C . LEU B 1 83 ? 2.217 -17.5 -20.922 1 96.94 83 LEU B C 1
ATOM 1517 O O . LEU B 1 83 ? 3.242 -16.953 -20.516 1 96.94 83 LEU B O 1
ATOM 1521 N N . GLU B 1 84 ? 1.071 -16.875 -20.938 1 96.19 84 GLU B N 1
ATOM 1522 C CA . GLU B 1 84 ? 0.909 -15.469 -20.594 1 96.19 84 GLU B CA 1
ATOM 1523 C C . GLU B 1 84 ? 1.109 -15.234 -19.094 1 96.19 84 GLU B C 1
ATOM 1525 O O . GLU B 1 84 ? 1.209 -14.094 -18.641 1 96.19 84 GLU B O 1
ATOM 1530 N N . ASP B 1 85 ? 1.214 -16.312 -18.406 1 98.12 85 ASP B N 1
ATOM 1531 C CA . ASP B 1 85 ? 1.444 -16.172 -16.969 1 98.12 85 ASP B CA 1
ATOM 1532 C C . ASP B 1 85 ? 2.926 -15.961 -16.672 1 98.12 85 ASP B C 1
ATOM 1534 O O . ASP B 1 85 ? 3.299 -15.664 -15.531 1 98.12 85 ASP B O 1
ATOM 1538 N N . SER B 1 86 ? 3.805 -16.141 -17.625 1 97.88 86 SER B N 1
ATOM 1539 C CA . SER B 1 86 ? 5.203 -15.766 -17.453 1 97.88 86 SER B CA 1
ATOM 1540 C C . SER B 1 86 ? 5.352 -14.266 -17.234 1 97.88 86 SER B C 1
ATOM 1542 O O . SER B 1 86 ? 5.105 -13.477 -18.156 1 97.88 86 SER B O 1
ATOM 1544 N N . ALA B 1 87 ? 5.734 -13.914 -16.031 1 98 87 ALA B N 1
ATOM 1545 C CA . ALA B 1 87 ? 5.754 -12.5 -15.656 1 98 87 ALA B CA 1
ATOM 1546 C C . ALA B 1 87 ? 6.391 -12.297 -14.281 1 98 87 ALA B C 1
ATOM 1548 O O . ALA B 1 87 ? 6.777 -13.266 -13.625 1 98 87 ALA B O 1
ATOM 1549 N N . THR B 1 88 ? 6.598 -11.07 -13.984 1 96.5 88 THR B N 1
ATOM 1550 C CA . THR B 1 88 ? 6.961 -10.695 -12.617 1 96.5 88 THR B CA 1
ATOM 1551 C C . THR B 1 88 ? 5.711 -10.469 -11.773 1 96.5 88 THR B C 1
ATOM 1553 O O . THR B 1 88 ? 4.766 -9.812 -12.211 1 96.5 88 THR B O 1
ATOM 1556 N N . TYR B 1 89 ? 5.738 -11.055 -10.633 1 97.25 89 TYR B N 1
ATOM 1557 C CA . TYR B 1 89 ? 4.621 -10.898 -9.711 1 97.25 89 TYR B CA 1
ATOM 1558 C C . TYR B 1 89 ? 5.051 -10.156 -8.453 1 97.25 89 TYR B C 1
ATOM 1560 O O . TYR B 1 89 ? 6.207 -10.242 -8.031 1 97.25 89 TYR B O 1
ATOM 1568 N N . PHE B 1 90 ? 4.051 -9.445 -7.855 1 94.88 90 PHE B N 1
ATOM 1569 C CA . PHE B 1 90 ? 4.312 -8.617 -6.684 1 94.88 90 PHE B CA 1
ATOM 1570 C C . PHE B 1 90 ? 3.291 -8.891 -5.586 1 94.88 90 PHE B C 1
ATOM 1572 O O . PHE B 1 90 ? 2.088 -8.953 -5.855 1 94.88 90 PHE B O 1
ATOM 1579 N N . CYS B 1 91 ? 3.754 -9.094 -4.445 1 96.31 91 CYS B N 1
ATOM 1580 C CA . CYS B 1 91 ? 2.939 -9.055 -3.236 1 96.31 91 CYS B CA 1
ATOM 1581 C C . CYS B 1 91 ? 3.109 -7.727 -2.506 1 96.31 91 CYS B C 1
ATOM 1583 O O . CYS B 1 91 ? 4.23 -7.328 -2.186 1 96.31 91 CYS B O 1
ATOM 1585 N N . ALA B 1 92 ? 2.006 -7.043 -2.25 1 94.25 92 ALA B N 1
ATOM 1586 C CA . ALA B 1 92 ? 2.088 -5.711 -1.658 1 94.25 92 ALA B CA 1
ATOM 1587 C C . ALA B 1 92 ? 1.262 -5.629 -0.379 1 94.25 92 ALA B C 1
ATOM 1589 O O . ALA B 1 92 ? 0.124 -6.102 -0.335 1 94.25 92 ALA B O 1
ATOM 1590 N N . LEU B 1 93 ? 1.867 -5.082 0.619 1 94.75 93 LEU B N 1
ATOM 1591 C CA . LEU B 1 93 ? 1.155 -4.754 1.85 1 94.75 93 LEU B CA 1
ATOM 1592 C C . LEU B 1 93 ? 0.739 -3.287 1.864 1 94.75 93 LEU B C 1
ATOM 1594 O O . LEU B 1 93 ? 1.547 -2.406 1.565 1 94.75 93 LEU B O 1
ATOM 1598 N N . TRP B 1 94 ? -0.563 -3.115 2.107 1 91.88 94 TRP B N 1
ATOM 1599 C CA . TRP B 1 94 ? -1.108 -1.772 2.271 1 91.88 94 TRP B CA 1
ATOM 1600 C C . TRP B 1 94 ? -1.734 -1.604 3.65 1 91.88 94 TRP B C 1
ATOM 1602 O O . TRP B 1 94 ? -2.682 -2.311 4 1 91.88 94 TRP B O 1
ATOM 1612 N N . GLU B 1 95 ? -1.24 -0.737 4.418 1 91.06 95 GLU B N 1
ATOM 1613 C CA . GLU B 1 95 ? -1.817 -0.371 5.707 1 91.06 95 GLU B CA 1
ATOM 1614 C C . GLU B 1 95 ? -1.964 1.143 5.836 1 91.06 95 GLU B C 1
ATOM 1616 O O . GLU B 1 95 ? -1.172 1.899 5.27 1 91.06 95 GLU B O 1
ATOM 1621 N N . LEU B 1 96 ? -3.004 1.471 6.602 1 89.06 96 LEU B N 1
ATOM 1622 C CA . LEU B 1 96 ? -3.32 2.889 6.719 1 89.06 96 LEU B CA 1
ATOM 1623 C C . LEU B 1 96 ? -3.332 3.324 8.18 1 89.06 96 LEU B C 1
ATOM 1625 O O . LEU B 1 96 ? -3.789 2.578 9.047 1 89.06 96 LEU B O 1
ATOM 1629 N N . THR B 1 97 ? -2.84 4.426 8.516 1 91.56 97 THR B N 1
ATOM 1630 C CA . THR B 1 97 ? -3.08 5.18 9.742 1 91.56 97 THR B CA 1
ATOM 1631 C C . THR B 1 97 ? -3.916 6.426 9.453 1 91.56 97 THR B C 1
ATOM 1633 O O . THR B 1 97 ? -3.658 7.145 8.484 1 91.56 97 THR B O 1
ATOM 1636 N N . VAL B 1 98 ? -4.887 6.652 10.328 1 91.88 98 VAL B N 1
ATOM 1637 C CA . VAL B 1 98 ? -5.887 7.672 10.031 1 91.88 98 VAL B CA 1
ATOM 1638 C C . VAL B 1 98 ? -5.746 8.836 11.016 1 91.88 98 VAL B C 1
ATOM 1640 O O . VAL B 1 98 ? -5.574 8.625 12.219 1 91.88 98 VAL B O 1
ATOM 1643 N N . PHE B 1 99 ? -5.824 10.039 10.461 1 94.31 99 PHE B N 1
ATOM 1644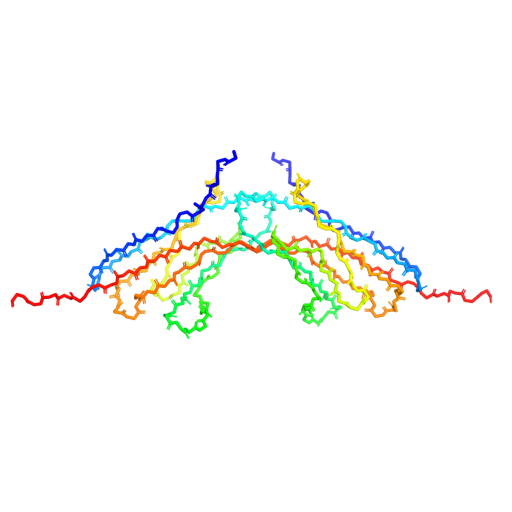 C CA . PHE B 1 99 ? -5.824 11.273 11.234 1 94.31 99 PHE B CA 1
ATOM 1645 C C . PHE B 1 99 ? -7.004 12.156 10.844 1 94.31 99 PHE B C 1
ATOM 1647 O O . PHE B 1 99 ? -7.395 12.203 9.672 1 94.31 99 PHE B O 1
ATOM 1654 N N . GLU B 1 100 ? -7.531 12.859 11.82 1 95.62 100 GLU B N 1
ATOM 1655 C CA . GLU B 1 100 ? -8.531 13.883 11.539 1 95.62 100 GLU B CA 1
ATOM 1656 C C . GLU B 1 100 ? -7.996 15.273 11.836 1 95.62 100 GLU B C 1
ATOM 1658 O O . GLU B 1 100 ? -7.496 15.539 12.93 1 95.62 100 GLU B O 1
ATOM 1663 N N . VAL B 1 101 ? -8.086 16.172 10.844 1 95.94 101 VAL B N 1
ATOM 1664 C CA . VAL B 1 101 ? -7.688 17.562 11.023 1 95.94 101 VAL B CA 1
ATOM 1665 C C . VAL B 1 101 ? -8.906 18.469 10.883 1 95.94 101 VAL B C 1
ATOM 1667 O O . VAL B 1 101 ? -9.609 18.422 9.875 1 95.94 101 VAL B O 1
ATOM 1670 N N . ILE B 1 102 ? -9.102 19.188 11.883 1 96.06 102 ILE B N 1
ATOM 1671 C CA . ILE B 1 102 ? -10.188 20.172 11.883 1 96.06 102 ILE B CA 1
ATOM 1672 C C . ILE B 1 102 ? -9.602 21.578 11.891 1 96.06 102 ILE B C 1
ATOM 1674 O O . ILE B 1 102 ? -8.883 21.969 12.82 1 96.06 102 ILE B O 1
ATOM 1678 N N . VAL B 1 103 ? -9.898 22.328 10.836 1 96.12 103 VAL B N 1
ATOM 1679 C CA . VAL B 1 103 ? -9.406 23.703 10.75 1 96.12 103 VAL B CA 1
ATOM 1680 C C . VAL B 1 103 ? -10.516 24.672 11.133 1 96.12 103 VAL B C 1
ATOM 1682 O O . VAL B 1 103 ? -11.617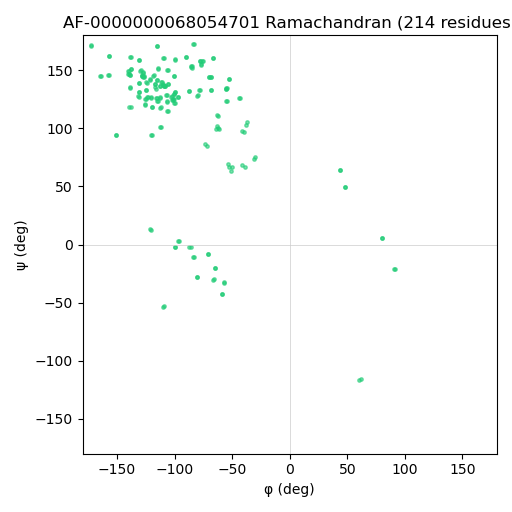 24.625 10.57 1 96.12 103 VAL B O 1
ATOM 1685 N N . LYS B 1 104 ? -10.203 25.562 12.023 1 94.75 104 LYS B N 1
ATOM 1686 C CA . LYS B 1 104 ? -11.188 26.516 12.523 1 94.75 104 LYS B CA 1
ATOM 1687 C C . LYS B 1 104 ? -10.945 27.906 11.953 1 94.75 104 LYS B C 1
ATOM 1689 O O . LYS B 1 104 ? -9.797 28.344 11.844 1 94.75 104 LYS B O 1
ATOM 1694 N N . ALA B 1 105 ? -11.984 28.562 11.578 1 90.25 105 ALA B N 1
ATOM 1695 C CA . ALA B 1 105 ? -11.891 29.938 11.094 1 90.25 105 ALA B CA 1
ATOM 1696 C C . ALA B 1 105 ? -11.508 30.906 12.219 1 90.25 105 ALA B C 1
ATOM 1698 O O . ALA B 1 105 ? -11.812 30.641 13.391 1 90.25 105 ALA B O 1
ATOM 1699 N N . LYS B 1 106 ? -10.727 31.891 11.836 1 82.75 106 LYS B N 1
ATOM 1700 C CA . LYS B 1 106 ? -10.438 32.938 12.812 1 82.75 106 LYS B CA 1
ATOM 1701 C C . LYS B 1 106 ? -11.711 33.656 13.219 1 82.75 106 LYS B C 1
ATOM 1703 O O . LYS B 1 106 ? -12.5 34.062 12.367 1 82.75 106 LYS B O 1
ATOM 1708 N N . GLN B 1 107 ? -12.289 33.312 14.406 1 73.38 107 GLN B N 1
ATOM 1709 C CA . GLN B 1 107 ? -13.398 34.156 14.875 1 73.38 107 GLN B CA 1
ATOM 1710 C C . GLN B 1 107 ? -12.961 35.594 15.109 1 73.38 107 GLN B C 1
ATOM 1712 O O . GLN B 1 107 ? -11.898 35.844 15.68 1 73.38 107 GLN B O 1
ATOM 1717 N N . LYS B 1 108 ? -13.203 36.562 14.18 1 63.34 108 LYS B N 1
ATOM 1718 C CA . LYS B 1 108 ? -13.055 37.969 14.469 1 63.34 108 LYS B CA 1
ATOM 1719 C C . LYS B 1 108 ? -13.664 38.312 15.828 1 63.34 108 LYS B C 1
ATOM 1721 O O . LYS B 1 108 ? -14.773 37.906 16.141 1 63.34 108 LYS B O 1
ATOM 1726 N N . PRO B 1 109 ? -12.867 38.969 16.734 1 55.81 109 PRO B N 1
ATOM 1727 C CA . PRO B 1 109 ? -13.555 39.5 17.906 1 55.81 109 PRO B CA 1
ATOM 1728 C C . PRO B 1 109 ? -14.711 40.438 17.531 1 55.81 109 PRO B C 1
ATOM 1730 O O . PRO B 1 109 ? -14.711 41.031 16.453 1 55.81 109 PRO B O 1
#

Organism: Macaca mulatta (NCBI:txid9544)